Protein AF-0000000085035405 (afdb_homodimer)

Nearest PDB structures (foldseek):
  2bwj-assembly2_F  TM=6.812E-01  e=7.855E-09  Homo sapiens
  5ycc-assembly2_B  TM=6.931E-01  e=8.895E-07  Notothenia coriiceps
  5x6l-assembly2_B  TM=5.929E-01  e=1.629E-07  Notothenia coriiceps
  5x6k-assembly2_B  TM=6.036E-01  e=6.182E-07  Notothenia coriiceps
  5ycb-assembly2_B  TM=5.893E-01  e=7.416E-07  Notothenia coriiceps

Structure (mmCIF, N/CA/C/O backbone):
data_AF-0000000085035405-model_v1
#
loop_
_entity.id
_entity.type
_entity.pdbx_description
1 polymer 'Dephospho-CoA kinase'
#
loop_
_atom_site.group_PDB
_atom_site.id
_atom_site.type_symbol
_atom_site.label_atom_id
_atom_site.label_alt_id
_atom_site.label_comp_id
_atom_site.label_asym_id
_atom_site.label_entity_id
_atom_site.label_seq_id
_atom_site.pdbx_PDB_ins_code
_atom_site.Cartn_x
_atom_site.Cartn_y
_atom_site.Cartn_z
_atom_site.occupancy
_atom_site.B_iso_or_equiv
_atom_site.auth_seq_id
_atom_site.auth_comp_id
_atom_site.auth_asym_id
_atom_site.auth_atom_id
_atom_site.pdbx_PDB_model_num
ATOM 1 N N . MET A 1 1 ? 19.172 -25.766 -26.328 1 31.66 1 MET A N 1
ATOM 2 C CA . MET A 1 1 ? 19.156 -24.312 -26.141 1 31.66 1 MET A CA 1
ATOM 3 C C . MET A 1 1 ? 18.172 -23.922 -25.047 1 31.66 1 MET A C 1
ATOM 5 O O . MET A 1 1 ? 16.969 -24.203 -25.141 1 31.66 1 MET A O 1
ATOM 9 N N . GLY A 1 2 ? 18.188 -24.125 -23.781 1 42.09 2 GLY A N 1
ATOM 10 C CA . GLY A 1 2 ? 17.422 -24.391 -22.578 1 42.09 2 GLY A CA 1
ATOM 11 C C . GLY A 1 2 ? 16.375 -23.312 -22.297 1 42.09 2 GLY A C 1
ATOM 12 O O . GLY A 1 2 ? 16.703 -22.141 -22.234 1 42.09 2 GLY A O 1
ATOM 13 N N . SER A 1 3 ? 15.047 -23.266 -22.922 1 54.47 3 SER A N 1
ATOM 14 C CA . SER A 1 3 ? 13.953 -22.359 -23.234 1 54.47 3 SER A CA 1
ATOM 15 C C . SER A 1 3 ? 13.492 -21.578 -22 1 54.47 3 SER A C 1
ATOM 17 O O . SER A 1 3 ? 12.758 -22.125 -21.172 1 54.47 3 SER A O 1
ATOM 19 N N . GLY A 1 4 ? 14.328 -20.688 -21.359 1 74.81 4 GLY A N 1
ATOM 20 C CA . GLY A 1 4 ? 14.156 -19.922 -20.125 1 74.81 4 GLY A CA 1
ATOM 21 C C . GLY A 1 4 ? 13 -18.938 -20.203 1 74.81 4 GLY A C 1
ATOM 22 O O . GLY A 1 4 ? 12.281 -18.891 -21.203 1 74.81 4 GLY A O 1
ATOM 23 N N . CYS A 1 5 ? 12.602 -18.453 -19.094 1 83.31 5 CYS A N 1
ATOM 24 C CA . CYS A 1 5 ? 11.531 -17.469 -19.062 1 83.31 5 CYS A CA 1
ATOM 25 C C . CYS A 1 5 ? 11.977 -16.156 -19.719 1 83.31 5 CYS A C 1
ATOM 27 O O . CYS A 1 5 ? 13.109 -15.727 -19.531 1 83.31 5 CYS A O 1
ATOM 29 N N . LEU A 1 6 ? 11.242 -15.562 -20.594 1 82.25 6 LEU A N 1
ATOM 30 C CA . LEU A 1 6 ? 11.531 -14.297 -21.25 1 82.25 6 LEU A CA 1
ATOM 31 C C . LEU A 1 6 ? 11.672 -13.172 -20.219 1 82.25 6 LEU A C 1
ATOM 33 O O . LEU A 1 6 ? 12.297 -12.148 -20.5 1 82.25 6 LEU A O 1
ATOM 37 N N . GLY A 1 7 ? 11.25 -13.344 -19.094 1 83.88 7 GLY A N 1
ATOM 38 C CA . GLY A 1 7 ? 11.328 -12.406 -17.984 1 83.88 7 GLY A CA 1
ATOM 39 C C . GLY A 1 7 ? 11.625 -13.07 -16.656 1 83.88 7 GLY A C 1
ATOM 40 O O . GLY A 1 7 ? 12.164 -14.18 -16.609 1 83.88 7 GLY A O 1
ATOM 41 N N . LYS A 1 8 ? 11.492 -12.297 -15.625 1 86.06 8 LYS A N 1
ATOM 42 C CA . LYS A 1 8 ? 11.609 -12.891 -14.297 1 86.06 8 LYS A CA 1
ATOM 43 C C . LYS A 1 8 ? 10.75 -14.148 -14.172 1 86.06 8 LYS A C 1
ATOM 45 O O . LYS A 1 8 ? 9.578 -14.141 -14.531 1 86.06 8 LYS A O 1
ATOM 50 N N . PRO A 1 9 ? 11.328 -15.133 -13.68 1 90.19 9 PRO A N 1
ATOM 51 C CA . PRO A 1 9 ? 10.641 -16.422 -13.711 1 90.19 9 PRO A CA 1
ATOM 52 C C . PRO A 1 9 ? 9.375 -16.438 -12.859 1 90.19 9 PRO A C 1
ATOM 54 O O . PRO A 1 9 ? 8.359 -17.016 -13.273 1 90.19 9 PRO A O 1
ATOM 57 N N . ILE A 1 10 ? 9.414 -15.875 -11.672 1 97.31 10 ILE A N 1
ATOM 58 C CA . ILE A 1 10 ? 8.273 -15.898 -10.758 1 97.31 10 ILE A CA 1
ATOM 59 C C . ILE A 1 10 ? 7.789 -14.477 -10.5 1 97.31 10 ILE A C 1
ATOM 61 O O . ILE A 1 10 ? 8.492 -13.68 -9.875 1 97.31 10 ILE A O 1
ATOM 65 N N . VAL A 1 11 ? 6.617 -14.188 -10.961 1 98.06 11 VAL A N 1
ATOM 66 C CA . VAL A 1 11 ? 6.008 -12.875 -10.781 1 98.06 11 VAL A CA 1
ATOM 67 C C . VAL A 1 11 ? 4.879 -12.961 -9.758 1 98.06 11 VAL A C 1
ATOM 69 O O . VAL A 1 11 ? 3.904 -13.688 -9.961 1 98.06 11 VAL A O 1
ATOM 72 N N . LEU A 1 12 ? 5.047 -12.266 -8.656 1 98.69 12 LEU A N 1
ATOM 73 C CA . LEU A 1 12 ? 4.004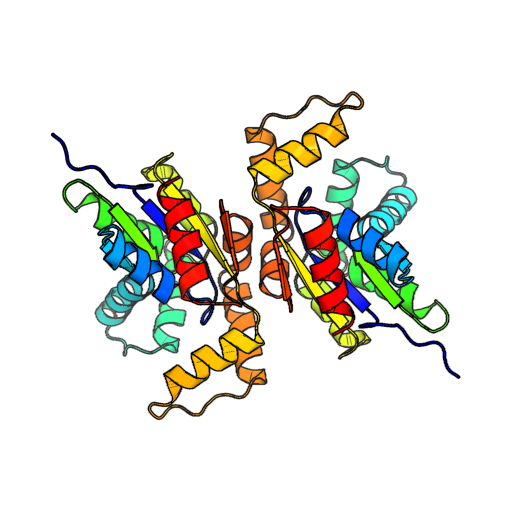 -12.172 -7.641 1 98.69 12 LEU A CA 1
ATOM 74 C C . LEU A 1 12 ? 3.17 -10.906 -7.828 1 98.69 12 LEU A C 1
ATOM 76 O O . LEU A 1 12 ? 3.717 -9.812 -7.945 1 98.69 12 LEU A O 1
ATOM 80 N N . ILE A 1 13 ? 1.859 -11.094 -7.863 1 98.62 13 ILE A N 1
ATOM 81 C CA . ILE A 1 13 ? 0.967 -9.953 -8.055 1 98.62 13 ILE A CA 1
ATOM 82 C C . ILE A 1 13 ? 0.191 -9.688 -6.766 1 98.62 13 ILE A C 1
ATOM 84 O O . ILE A 1 13 ? -0.453 -10.586 -6.223 1 98.62 13 ILE A O 1
ATOM 88 N N . VAL A 1 14 ? 0.304 -8.477 -6.289 1 98.19 14 VAL A N 1
ATOM 89 C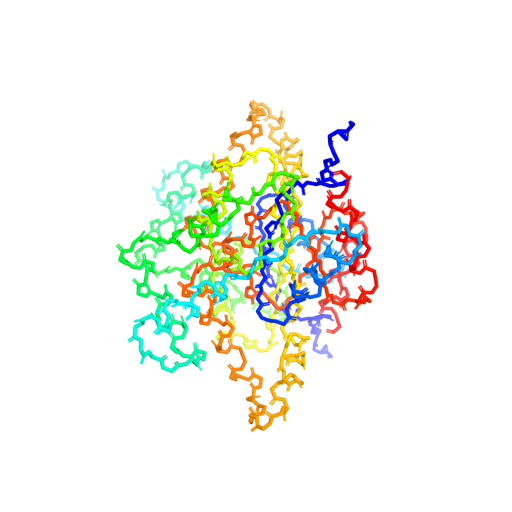 CA . VAL A 1 14 ? -0.446 -8 -5.129 1 98.19 14 VAL A CA 1
ATOM 90 C C . VAL A 1 14 ? -1.399 -6.887 -5.551 1 98.19 14 VAL A C 1
ATOM 92 O O . VAL A 1 14 ? -1.029 -6.008 -6.332 1 98.19 14 VAL A O 1
ATOM 95 N N . GLY A 1 15 ? -2.559 -6.926 -5.078 1 97.56 15 GLY A N 1
ATOM 96 C CA . GLY A 1 15 ? -3.555 -5.902 -5.359 1 97.56 15 GLY A CA 1
ATOM 97 C C . GLY A 1 15 ? -4.914 -6.219 -4.762 1 97.56 15 GLY A C 1
ATOM 98 O O . GLY A 1 15 ? -5.219 -7.379 -4.473 1 97.56 15 GLY A O 1
ATOM 99 N N . LEU A 1 16 ? -5.703 -5.219 -4.602 1 96.31 16 LEU A N 1
ATOM 100 C CA . LEU A 1 16 ? -7.055 -5.387 -4.078 1 96.31 16 LEU A CA 1
ATOM 101 C C . LEU A 1 16 ? -8.023 -5.766 -5.191 1 96.31 16 LEU A C 1
ATOM 103 O O . LEU A 1 16 ? -7.715 -5.609 -6.375 1 96.31 16 LEU A O 1
ATOM 107 N N . PRO A 1 17 ? -9.164 -6.312 -4.812 1 93 17 PRO A N 1
ATOM 108 C CA . PRO A 1 17 ? -10.164 -6.637 -5.836 1 93 17 PRO A CA 1
ATOM 109 C C . PRO A 1 17 ? -10.484 -5.453 -6.746 1 93 17 PRO A C 1
ATOM 111 O O . PRO A 1 17 ? -10.68 -4.336 -6.262 1 93 17 PRO A O 1
ATOM 114 N N . GLY A 1 18 ? -10.492 -5.707 -8.008 1 94.62 18 GLY A N 1
ATOM 115 C CA . GLY A 1 18 ? -10.82 -4.676 -8.977 1 94.62 18 GLY A CA 1
ATOM 116 C C . GLY A 1 18 ? -9.609 -3.896 -9.453 1 94.62 18 GLY A C 1
ATOM 117 O O . GLY A 1 18 ? -9.727 -3.023 -10.32 1 94.62 18 GLY A O 1
ATOM 118 N N . SER A 1 19 ? -8.414 -4.219 -8.961 1 96.75 19 SER A N 1
ATOM 119 C CA . SER A 1 19 ? -7.215 -3.443 -9.266 1 96.75 19 SER A CA 1
ATOM 120 C C . SER A 1 19 ? -6.664 -3.793 -10.648 1 96.75 19 SER A C 1
ATOM 122 O O . SER A 1 19 ? -5.902 -3.02 -11.234 1 96.75 19 SER A O 1
ATOM 124 N N . GLY A 1 20 ? -6.918 -4.98 -11.195 1 96.94 20 GLY A N 1
ATOM 125 C CA . GLY A 1 20 ? -6.422 -5.383 -12.508 1 96.94 20 GLY A CA 1
ATOM 126 C C . GLY A 1 20 ? -5.461 -6.555 -12.445 1 96.94 20 GLY A C 1
ATOM 127 O O . GLY A 1 20 ? -4.77 -6.848 -13.422 1 96.94 20 GLY A O 1
ATOM 128 N N . LYS A 1 21 ? -5.422 -7.227 -11.336 1 97.19 21 LYS A N 1
ATOM 129 C CA . LYS A 1 21 ? -4.508 -8.352 -11.18 1 97.19 21 LYS A CA 1
ATOM 130 C C . LYS A 1 21 ? -4.801 -9.453 -12.203 1 97.19 21 LYS A C 1
ATOM 132 O O . LYS A 1 21 ? -3.885 -10.086 -12.719 1 97.19 21 LYS A O 1
ATOM 137 N N . ASP A 1 22 ? -6.117 -9.695 -12.469 1 96.19 22 ASP A N 1
ATOM 138 C CA . ASP A 1 22 ? -6.48 -10.711 -13.453 1 96.19 22 ASP A CA 1
ATOM 139 C C . ASP A 1 22 ? -5.988 -10.328 -14.852 1 96.19 22 ASP A C 1
ATOM 141 O O . ASP A 1 22 ? -5.465 -11.164 -15.578 1 96.19 22 ASP A O 1
ATOM 145 N N . GLU A 1 23 ? -6.176 -9.086 -15.148 1 97.38 23 GLU A N 1
ATOM 146 C CA . GLU A 1 23 ? -5.695 -8.594 -16.438 1 97.38 23 GLU A CA 1
ATOM 147 C C . GLU A 1 23 ? -4.176 -8.719 -16.547 1 97.38 23 GLU A C 1
ATOM 149 O O . GLU A 1 23 ? -3.648 -9.062 -17.594 1 97.38 23 GLU A O 1
ATOM 154 N N . ALA A 1 24 ? -3.533 -8.406 -15.469 1 98.31 24 ALA A N 1
ATOM 155 C CA . ALA A 1 24 ? -2.078 -8.523 -15.43 1 98.31 24 ALA A CA 1
ATOM 156 C C . ALA A 1 24 ? -1.642 -9.969 -15.672 1 98.31 24 ALA A C 1
ATOM 158 O O . ALA A 1 24 ? -0.753 -10.227 -16.484 1 98.31 24 ALA A O 1
ATOM 159 N N . SER A 1 25 ? -2.266 -10.891 -14.977 1 98.31 25 SER A N 1
ATOM 160 C CA . SER A 1 25 ? -1.929 -12.305 -15.117 1 98.31 25 SER A CA 1
ATOM 161 C C . SER A 1 25 ? -2.182 -12.797 -16.531 1 98.31 25 SER A C 1
ATOM 163 O O . SER A 1 25 ? -1.344 -13.492 -17.109 1 98.31 25 SER A O 1
ATOM 165 N N . LYS A 1 26 ? -3.244 -12.398 -17.078 1 98 26 LYS A N 1
ATOM 166 C CA . LYS A 1 26 ? -3.594 -12.797 -18.438 1 98 26 LYS A CA 1
ATOM 167 C C . LYS A 1 26 ? -2.586 -12.242 -19.438 1 98 26 LYS A C 1
ATOM 169 O O . LYS A 1 26 ? -2.197 -12.945 -20.375 1 98 26 LYS A O 1
ATOM 174 N N . ALA A 1 27 ? -2.191 -11.008 -19.266 1 97.94 27 ALA A N 1
ATOM 175 C CA . ALA A 1 27 ? -1.219 -10.391 -20.156 1 97.94 27 ALA A CA 1
ATOM 176 C C . ALA A 1 27 ? 0.096 -11.172 -20.156 1 97.94 27 ALA A C 1
ATOM 178 O O . ALA A 1 27 ? 0.686 -11.406 -21.219 1 97.94 27 ALA A O 1
ATOM 179 N N . LEU A 1 28 ? 0.502 -11.57 -18.969 1 97.75 28 LEU A N 1
ATOM 180 C CA . LEU A 1 28 ? 1.745 -12.32 -18.859 1 97.75 28 LEU A CA 1
ATOM 181 C C . LEU A 1 2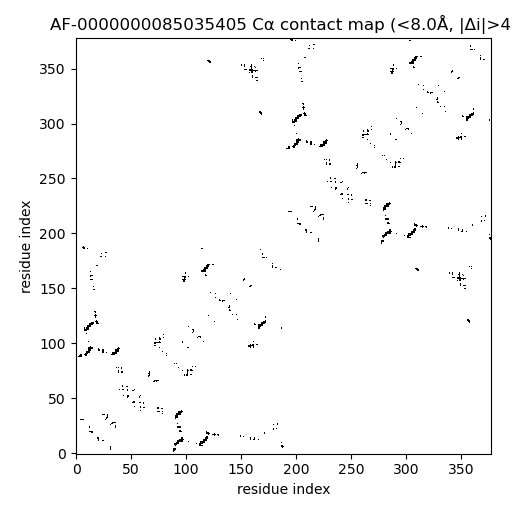8 ? 1.608 -13.703 -19.5 1 97.75 28 LEU A C 1
ATOM 183 O O . LEU A 1 28 ? 2.535 -14.18 -20.156 1 97.75 28 LEU A O 1
ATOM 187 N N . GLU A 1 29 ? 0.452 -14.281 -19.281 1 97.5 29 GLU A N 1
ATOM 188 C CA . GLU A 1 29 ? 0.192 -15.578 -19.891 1 97.5 29 GLU A CA 1
ATOM 189 C C . GLU A 1 29 ? 0.191 -15.492 -21.406 1 97.5 29 GLU A C 1
ATOM 191 O O . GLU A 1 29 ? 0.894 -16.25 -22.078 1 97.5 29 GLU A O 1
ATOM 196 N N . GLU A 1 30 ? -0.471 -14.555 -21.938 1 97.06 30 GLU A N 1
ATOM 197 C CA . GLU A 1 30 ? -0.674 -14.445 -23.375 1 97.06 30 GLU A CA 1
ATOM 198 C C . GLU A 1 30 ? 0.598 -13.977 -24.078 1 97.06 30 GLU A C 1
ATOM 200 O O . GLU A 1 30 ? 0.961 -14.5 -25.125 1 97.06 30 GLU A O 1
ATOM 205 N N . ALA A 1 31 ? 1.287 -13.047 -23.5 1 95.69 31 ALA A N 1
ATOM 206 C CA . ALA A 1 31 ? 2.408 -12.406 -24.188 1 95.69 31 ALA A CA 1
ATOM 207 C C . ALA A 1 31 ? 3.707 -13.164 -23.953 1 95.69 31 ALA A C 1
ATOM 209 O O . ALA A 1 31 ? 4.59 -13.195 -24.812 1 95.69 31 ALA A O 1
ATOM 210 N N . LEU A 1 32 ? 3.816 -13.82 -22.75 1 95 32 LEU A N 1
ATOM 211 C CA . LEU A 1 32 ? 5.125 -14.352 -22.375 1 95 32 LEU A CA 1
ATOM 212 C C . LEU A 1 32 ? 5.035 -15.836 -22.062 1 95 32 LEU A C 1
ATOM 214 O O . LEU A 1 32 ? 6.055 -16.484 -21.812 1 95 32 LEU A O 1
ATOM 218 N N . GLY A 1 33 ? 3.83 -16.344 -21.984 1 94.69 33 GLY A N 1
ATOM 219 C CA . GLY A 1 33 ? 3.656 -17.766 -21.797 1 94.69 33 GLY A CA 1
ATOM 220 C C . GLY A 1 33 ? 3.727 -18.188 -20.328 1 94.69 33 GLY A C 1
ATOM 221 O O . GLY A 1 33 ? 3.959 -19.359 -20.016 1 94.69 33 GLY A O 1
ATOM 222 N N . TYR A 1 34 ? 3.572 -17.234 -19.438 1 97.12 34 TYR A N 1
ATOM 223 C CA . TYR A 1 34 ? 3.562 -17.562 -18.016 1 97.12 34 TYR A CA 1
ATOM 224 C C . TYR A 1 34 ? 2.373 -18.453 -17.672 1 97.12 34 TYR A C 1
ATOM 226 O O . TYR A 1 34 ? 1.281 -18.281 -18.219 1 97.12 34 TYR A O 1
ATOM 234 N N . LYS A 1 35 ? 2.576 -19.406 -16.781 1 96.94 35 LYS A N 1
ATOM 235 C CA . LYS A 1 35 ? 1.464 -20.141 -16.188 1 96.94 35 LYS A CA 1
ATOM 236 C C . LYS A 1 35 ? 0.903 -19.406 -14.977 1 96.94 35 LYS A C 1
ATOM 238 O O . LYS A 1 35 ? 1.66 -18.859 -14.172 1 96.94 35 LYS A O 1
ATOM 243 N N . ILE A 1 36 ? -0.423 -19.406 -14.828 1 98 36 ILE A N 1
ATOM 244 C CA . ILE A 1 36 ? -1.067 -18.656 -13.758 1 98 36 ILE A CA 1
ATOM 245 C C . ILE A 1 36 ? -1.372 -19.578 -12.586 1 98 36 ILE A C 1
ATOM 247 O O . ILE A 1 36 ? -1.958 -20.656 -12.766 1 98 36 ILE A O 1
ATOM 251 N N . ILE A 1 37 ? -0.953 -19.203 -11.461 1 97.5 37 ILE A N 1
ATOM 252 C CA . ILE A 1 37 ? -1.424 -19.781 -10.211 1 97.5 37 ILE A CA 1
ATOM 253 C C . ILE A 1 37 ? -2.273 -18.766 -9.453 1 97.5 37 ILE A C 1
ATOM 255 O O . ILE A 1 37 ? -1.789 -17.688 -9.094 1 97.5 37 ILE A O 1
ATOM 259 N N . ARG A 1 38 ? -3.488 -19.078 -9.242 1 96.94 38 ARG A N 1
ATOM 260 C CA . ARG A 1 38 ? -4.363 -18.25 -8.422 1 96.94 38 ARG A CA 1
ATOM 261 C C . ARG A 1 38 ? -4.398 -18.75 -6.98 1 96.94 38 ARG A C 1
ATOM 263 O O . ARG A 1 38 ? -4.789 -19.891 -6.727 1 96.94 38 ARG A O 1
ATOM 270 N N . MET A 1 39 ? -4.086 -17.891 -6.105 1 95.88 39 MET A N 1
ATOM 271 C CA . MET A 1 39 ? -4.086 -18.266 -4.695 1 95.88 39 MET A CA 1
ATOM 272 C C . MET A 1 39 ? -5.477 -18.703 -4.25 1 95.88 39 MET A C 1
ATOM 274 O O . MET A 1 39 ? -5.617 -19.625 -3.439 1 95.88 39 MET A O 1
ATOM 278 N N . SER A 1 40 ? -6.48 -18.109 -4.805 1 93 40 SER A N 1
ATOM 279 C CA . SER A 1 40 ? -7.859 -18.453 -4.488 1 93 40 SER A CA 1
ATOM 280 C C . SER A 1 40 ? -8.18 -19.891 -4.895 1 93 40 SER A C 1
ATOM 282 O O . SER A 1 40 ? -8.945 -20.578 -4.223 1 93 40 SER A O 1
ATOM 284 N N . ASP A 1 41 ? -7.586 -20.359 -6.031 1 93.81 41 ASP A N 1
ATOM 285 C CA . ASP A 1 41 ? -7.809 -21.734 -6.5 1 93.81 41 ASP A CA 1
ATOM 286 C C . ASP A 1 41 ? -7.285 -22.75 -5.492 1 93.81 41 ASP A C 1
ATOM 288 O O . ASP A 1 41 ? -7.891 -23.812 -5.297 1 93.81 41 ASP A O 1
ATOM 292 N N . LEU A 1 42 ? -6.223 -22.406 -4.895 1 93.06 42 LEU A N 1
ATOM 293 C CA . LEU A 1 42 ? -5.648 -23.281 -3.885 1 93.06 42 LEU A CA 1
ATOM 294 C C . LEU A 1 42 ? -6.547 -23.359 -2.654 1 93.06 42 LEU A C 1
ATOM 296 O O . LEU A 1 42 ? -6.652 -24.422 -2.021 1 93.06 42 LEU A O 1
ATOM 300 N N . LEU A 1 43 ? -7.188 -22.281 -2.326 1 91.88 43 LEU A N 1
ATOM 301 C CA . LEU A 1 43 ? -8.133 -22.25 -1.218 1 91.88 43 LEU A CA 1
ATOM 302 C C . LEU A 1 43 ? -9.391 -23.047 -1.547 1 91.88 43 LEU A C 1
ATOM 304 O O . LEU A 1 43 ? -9.969 -23.703 -0.668 1 91.88 43 LEU A O 1
ATOM 308 N N . ILE A 1 44 ? -9.836 -22.938 -2.799 1 91.94 44 ILE A N 1
ATOM 309 C CA . ILE A 1 44 ? -11.016 -23.672 -3.242 1 91.94 44 ILE A CA 1
ATOM 310 C C . ILE A 1 44 ? -10.789 -25.172 -3.037 1 91.94 44 ILE A C 1
ATOM 312 O O . ILE A 1 44 ? -11.688 -25.875 -2.562 1 91.94 44 ILE A O 1
ATOM 316 N N . GLU A 1 45 ? -9.625 -25.594 -3.369 1 91 45 GLU A N 1
ATOM 317 C CA . GLU A 1 45 ? -9.297 -27 -3.17 1 91 45 GLU A CA 1
ATOM 318 C C . GLU A 1 45 ? -9.438 -27.406 -1.704 1 91 45 GLU A C 1
ATOM 320 O O . GLU A 1 45 ? -9.953 -28.484 -1.396 1 91 45 GLU A O 1
ATOM 325 N N . GLU A 1 46 ? -9.031 -26.516 -0.843 1 90.19 46 GLU A N 1
ATOM 326 C CA . GLU A 1 46 ? -9.141 -26.766 0.59 1 90.19 46 GLU A CA 1
ATOM 327 C C . GLU A 1 46 ? -10.594 -26.75 1.05 1 90.19 46 GLU A C 1
ATOM 329 O O . GLU A 1 46 ? -10.992 -27.578 1.883 1 90.19 46 GLU A O 1
ATOM 334 N N . VAL A 1 47 ? -11.367 -25.828 0.573 1 92.81 47 VAL A N 1
ATOM 335 C CA . VAL A 1 47 ? -12.789 -25.719 0.898 1 92.81 47 VAL A CA 1
ATOM 336 C C . VAL A 1 47 ? -13.516 -26.984 0.471 1 92.81 47 VAL A C 1
ATOM 338 O O . VAL A 1 47 ? -14.312 -27.531 1.235 1 92.81 47 VAL A O 1
ATOM 341 N N . GLU A 1 48 ? -13.156 -27.484 -0.704 1 94.06 48 GLU A N 1
ATOM 342 C CA . GLU A 1 48 ? -13.758 -28.703 -1.229 1 94.06 48 GLU A CA 1
ATOM 343 C C . GLU A 1 48 ? -13.359 -29.906 -0.398 1 94.06 48 GLU A C 1
ATOM 345 O O . GLU A 1 48 ?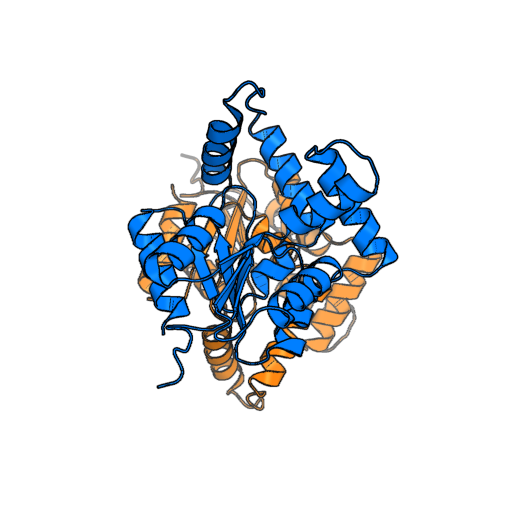 -14.188 -30.781 -0.106 1 94.06 48 GLU A O 1
ATOM 350 N N . ARG A 1 49 ? -12.211 -29.953 -0.025 1 92.5 49 ARG A N 1
ATOM 351 C CA . ARG A 1 49 ? -11.719 -31.047 0.797 1 92.5 49 ARG A CA 1
ATOM 352 C C . ARG A 1 49 ? -12.453 -31.109 2.133 1 92.5 49 ARG A C 1
ATOM 354 O O . ARG A 1 49 ? -12.68 -32.188 2.676 1 92.5 49 ARG A O 1
ATOM 361 N N . ARG A 1 50 ? -12.836 -29.969 2.6 1 92.62 50 ARG A N 1
ATOM 362 C CA . ARG A 1 50 ? -13.539 -29.875 3.877 1 92.62 50 ARG A CA 1
ATOM 363 C C . ARG A 1 50 ? -15.031 -30.109 3.703 1 92.62 50 ARG A C 1
ATOM 365 O O . ARG A 1 50 ? -15.789 -30.094 4.676 1 92.62 50 ARG A O 1
ATOM 372 N N . GLY A 1 51 ? -15.469 -30.219 2.486 1 93.88 51 GLY A N 1
ATOM 373 C CA . GLY A 1 51 ? -16.875 -30.484 2.205 1 93.88 51 GLY A CA 1
ATOM 374 C C . GLY A 1 51 ? -17.734 -29.234 2.293 1 93.88 51 GLY A C 1
ATOM 375 O O . GLY A 1 51 ? -18.938 -29.328 2.541 1 93.88 51 GLY A O 1
ATOM 376 N N . LEU A 1 52 ? -17.125 -28.172 2.131 1 93.44 52 LEU A N 1
ATOM 377 C CA . LEU A 1 52 ? -17.859 -26.906 2.213 1 93.44 52 LEU A CA 1
ATOM 378 C C . LEU A 1 52 ? -18.25 -26.406 0.823 1 93.44 52 LEU A C 1
ATOM 380 O O . LEU A 1 52 ? -17.578 -26.734 -0.161 1 93.44 52 LEU A O 1
ATOM 384 N N . ARG A 1 53 ? -19.375 -25.672 0.818 1 92.62 53 ARG A N 1
ATOM 385 C CA . ARG A 1 53 ? -19.75 -25.016 -0.429 1 92.62 53 ARG A CA 1
ATOM 386 C C . ARG A 1 53 ? -18.812 -23.859 -0.766 1 92.62 53 ARG A C 1
ATOM 388 O O . ARG A 1 53 ? -18.453 -23.078 0.11 1 92.62 53 ARG A O 1
ATOM 395 N N . LYS A 1 54 ? -18.516 -23.766 -2.035 1 89.25 54 LYS A N 1
ATOM 396 C CA . LYS A 1 54 ? -17.625 -22.703 -2.506 1 89.25 54 LYS A CA 1
ATOM 397 C C . LYS A 1 54 ? -18.359 -21.359 -2.539 1 89.25 54 LYS A C 1
ATOM 399 O O . LYS A 1 54 ? -19.219 -21.141 -3.387 1 89.25 54 LYS A O 1
ATOM 404 N N . THR A 1 55 ? -18.109 -20.531 -1.604 1 87.69 55 THR A N 1
ATOM 405 C CA . THR A 1 55 ? -18.594 -19.141 -1.541 1 87.69 55 THR A CA 1
ATOM 406 C C . THR A 1 55 ? -17.469 -18.203 -1.133 1 87.69 55 THR A C 1
ATOM 408 O O . THR A 1 55 ? -16.422 -18.641 -0.657 1 87.69 55 THR A O 1
ATOM 411 N N . ARG A 1 56 ? -17.672 -16.938 -1.423 1 82.94 56 ARG A N 1
ATOM 412 C CA . ARG A 1 56 ? -16.688 -15.945 -0.982 1 82.94 56 ARG A CA 1
ATOM 413 C C . ARG A 1 56 ? -16.484 -16.016 0.526 1 82.94 56 ARG A C 1
ATOM 415 O O . ARG A 1 56 ? -15.344 -15.906 1.006 1 82.94 56 ARG A O 1
ATOM 422 N N . GLU A 1 57 ? -17.531 -16.219 1.2 1 85.75 57 GLU A N 1
ATOM 423 C CA . GLU A 1 57 ? -17.484 -16.297 2.658 1 85.75 57 GLU A CA 1
ATOM 424 C C . GLU A 1 57 ? -16.719 -17.531 3.127 1 85.75 57 GLU A C 1
ATOM 426 O O . GLU A 1 57 ? -15.922 -17.453 4.062 1 85.75 57 GLU A O 1
ATOM 431 N N . SER A 1 58 ? -17.016 -18.641 2.52 1 90.31 58 SER A N 1
ATOM 432 C CA . SER A 1 58 ? -16.312 -19.859 2.914 1 90.31 58 SER A CA 1
ATOM 433 C C . SER A 1 58 ? -14.836 -19.781 2.588 1 90.31 58 SER A C 1
ATOM 435 O O . SER A 1 58 ? -13.992 -20.234 3.367 1 90.31 58 SER A O 1
ATOM 437 N N . LEU A 1 59 ? -14.523 -19.203 1.455 1 90.19 59 LEU A N 1
ATOM 438 C CA . LEU A 1 59 ? -13.125 -19.031 1.075 1 90.19 59 LEU A CA 1
ATOM 439 C C . LEU A 1 59 ? -12.391 -18.156 2.076 1 90.19 59 LEU A C 1
ATOM 441 O O . LEU A 1 59 ? -11.281 -18.484 2.504 1 90.19 59 LEU A O 1
ATOM 445 N N . ARG A 1 60 ? -13.016 -17.078 2.441 1 87.88 60 ARG A N 1
ATOM 446 C CA . ARG A 1 60 ? -12.422 -16.172 3.408 1 87.88 60 ARG A CA 1
ATOM 447 C C . ARG A 1 60 ? -12.227 -16.844 4.758 1 87.88 60 ARG A C 1
ATOM 449 O O . ARG A 1 60 ? -11.148 -16.781 5.348 1 87.88 60 ARG A O 1
ATOM 456 N N . SER A 1 61 ? -13.266 -17.516 5.211 1 91.75 61 SER A N 1
ATOM 457 C CA . SER A 1 61 ? -13.219 -18.172 6.512 1 91.75 61 SER A CA 1
ATOM 458 C C . SER A 1 61 ? -12.141 -19.266 6.543 1 91.75 61 SER A C 1
ATOM 460 O O . SER A 1 61 ? -11.352 -19.328 7.488 1 91.75 61 SER A O 1
ATOM 462 N N . VAL A 1 62 ? -12.148 -20.047 5.531 1 92.44 62 VAL A N 1
ATOM 463 C CA . VAL A 1 62 ? -11.156 -21.125 5.449 1 92.44 62 VAL A CA 1
ATOM 464 C C . VAL A 1 62 ? -9.758 -20.516 5.336 1 92.44 62 VAL A C 1
ATOM 466 O O . VAL A 1 62 ? -8.805 -21.016 5.938 1 92.44 62 VAL A O 1
ATOM 469 N N . GLY A 1 63 ? -9.609 -19.469 4.539 1 92.62 63 GLY A N 1
ATOM 470 C CA . GLY A 1 63 ? -8.336 -18.766 4.414 1 92.62 63 GLY A CA 1
ATOM 471 C C . GLY A 1 63 ? -7.805 -18.266 5.742 1 92.62 63 GLY A C 1
ATOM 472 O O . GLY A 1 63 ? -6.613 -18.391 6.031 1 92.62 63 GLY A O 1
ATOM 473 N N . ILE A 1 64 ? -8.703 -17.719 6.523 1 93.38 64 ILE A N 1
ATOM 474 C CA . ILE A 1 64 ? -8.344 -17.203 7.836 1 93.38 64 ILE A CA 1
ATOM 475 C C . ILE A 1 64 ? -7.93 -18.344 8.758 1 93.38 64 ILE A C 1
ATOM 477 O O . ILE A 1 64 ? -6.895 -18.281 9.422 1 93.38 64 ILE A O 1
ATOM 481 N N . GLU A 1 65 ? -8.664 -19.359 8.711 1 94.56 65 GLU A N 1
ATOM 482 C CA . GLU A 1 65 ? -8.414 -20.516 9.562 1 94.56 65 GLU A CA 1
ATOM 483 C C . GLU A 1 65 ? -7.086 -21.172 9.219 1 94.56 65 GLU A C 1
ATOM 485 O O . GLU A 1 65 ? -6.297 -21.5 10.117 1 94.56 65 GLU A O 1
ATOM 490 N N . LEU A 1 66 ? -6.863 -21.375 8.008 1 94.44 66 LEU A N 1
ATOM 491 C CA . LEU A 1 66 ? -5.629 -22 7.551 1 94.44 66 LEU A CA 1
ATOM 492 C C . LEU A 1 66 ? -4.414 -21.203 8 1 94.44 66 LEU A C 1
ATOM 494 O O . LEU A 1 66 ? -3.418 -21.781 8.453 1 94.44 66 LEU A O 1
ATOM 498 N N . ARG A 1 67 ? -4.469 -19.953 7.898 1 93.81 67 ARG A N 1
ATOM 499 C CA . ARG A 1 67 ? -3.359 -19.078 8.281 1 93.81 67 ARG A CA 1
ATOM 500 C C . ARG A 1 67 ? -3.152 -19.078 9.789 1 93.81 67 ARG A C 1
ATOM 502 O O . ARG A 1 67 ? -2.02 -19 10.266 1 93.81 67 ARG A O 1
ATOM 509 N N . ARG A 1 68 ? -4.25 -19.156 10.508 1 94.81 68 ARG A N 1
ATOM 510 C CA . ARG A 1 68 ? -4.164 -19.234 11.961 1 94.81 68 ARG A CA 1
ATOM 511 C C . ARG A 1 68 ? -3.502 -20.547 12.391 1 94.81 68 ARG A C 1
ATOM 513 O O . ARG A 1 68 ? -2.65 -20.547 13.281 1 94.81 68 ARG A O 1
ATOM 520 N N . GLU A 1 69 ? -3.818 -21.594 11.711 1 95.12 69 GLU A N 1
ATOM 521 C CA . GLU A 1 69 ? -3.385 -22.922 12.109 1 95.12 69 GLU A CA 1
ATOM 522 C C . GLU A 1 69 ? -1.984 -23.234 11.586 1 95.12 69 GLU A C 1
ATOM 524 O O . GLU A 1 69 ? -1.19 -23.891 12.266 1 95.12 69 GLU A O 1
ATOM 529 N N . ARG A 1 70 ? -1.756 -22.766 10.406 1 96.12 70 ARG A N 1
ATOM 530 C CA . ARG A 1 70 ? -0.552 -23.266 9.742 1 96.12 70 ARG A CA 1
ATOM 531 C C . ARG A 1 70 ? 0.383 -22.109 9.383 1 96.12 70 ARG A C 1
ATOM 533 O O . ARG A 1 70 ? 1.397 -22.312 8.711 1 96.12 70 ARG A O 1
ATOM 540 N N . GLY A 1 71 ? 0.017 -20.906 9.805 1 96.31 71 GLY A N 1
ATOM 541 C CA . GLY A 1 71 ? 0.859 -19.734 9.562 1 96.31 71 GLY A CA 1
ATOM 542 C C . GLY A 1 71 ? 0.377 -18.891 8.406 1 96.31 71 GLY A C 1
ATOM 543 O O . GLY A 1 71 ? -0.273 -19.375 7.484 1 96.31 71 GLY A O 1
ATOM 544 N N . ALA A 1 72 ? 0.784 -17.641 8.375 1 95.75 72 ALA A N 1
ATOM 545 C CA . ALA A 1 72 ? 0.293 -16.625 7.453 1 95.75 72 ALA A CA 1
ATOM 546 C C . ALA A 1 72 ? 0.7 -16.938 6.016 1 95.75 72 ALA A C 1
ATOM 548 O O . ALA A 1 72 ? 0.083 -16.453 5.066 1 95.75 72 ALA A O 1
ATOM 549 N N . SER A 1 73 ? 1.714 -17.797 5.84 1 97.31 73 SER A N 1
ATOM 550 C CA . SER A 1 73 ? 2.248 -18.031 4.504 1 97.31 73 SER A CA 1
ATOM 551 C C . SER A 1 73 ? 1.796 -19.391 3.961 1 97.31 73 SER A C 1
ATOM 553 O O . SER A 1 73 ? 2.328 -19.875 2.957 1 97.31 73 SER A O 1
ATOM 555 N N . VAL A 1 74 ? 0.838 -20 4.551 1 96.94 74 VAL A N 1
ATOM 556 C CA . VAL A 1 74 ? 0.471 -21.375 4.262 1 96.94 74 VAL A CA 1
ATOM 557 C C . VAL A 1 74 ? 0.044 -21.516 2.801 1 96.94 74 VAL A C 1
ATOM 559 O O . VAL A 1 74 ? 0.383 -22.484 2.133 1 96.94 74 VAL A O 1
ATOM 562 N N . ILE A 1 75 ? -0.664 -20.578 2.295 1 96.38 75 ILE A N 1
ATOM 563 C CA . ILE A 1 75 ? -1.167 -20.688 0.929 1 96.38 75 ILE A CA 1
ATOM 564 C C . ILE A 1 75 ? -0.009 -20.547 -0.058 1 96.38 75 ILE A C 1
ATOM 566 O O . ILE A 1 75 ? 0.017 -21.219 -1.09 1 96.38 75 ILE A O 1
ATOM 570 N N . ALA A 1 76 ? 0.935 -19.656 0.258 1 97.94 76 ALA A N 1
ATOM 571 C CA . ALA A 1 76 ? 2.139 -19.531 -0.558 1 97.94 76 ALA A CA 1
ATOM 572 C C . ALA A 1 76 ? 2.912 -20.844 -0.61 1 97.94 76 ALA A C 1
ATOM 574 O O . ALA A 1 76 ? 3.438 -21.219 -1.661 1 97.94 76 ALA A O 1
ATOM 575 N N . LYS A 1 77 ? 2.982 -21.531 0.492 1 97.56 77 LYS A N 1
ATOM 576 C CA . LYS A 1 77 ? 3.689 -22.812 0.531 1 97.56 77 LYS A CA 1
ATOM 577 C C . LYS A 1 77 ? 3.049 -23.812 -0.415 1 97.56 77 LYS A C 1
ATOM 579 O O . LYS A 1 77 ? 3.748 -24.578 -1.095 1 97.56 77 LYS A O 1
ATOM 584 N N . LEU A 1 78 ? 1.756 -23.844 -0.438 1 95.5 78 LEU A N 1
ATOM 585 C CA . LEU A 1 78 ? 1.049 -24.719 -1.362 1 95.5 78 LEU A CA 1
ATOM 586 C C . LEU A 1 78 ? 1.371 -24.359 -2.809 1 95.5 78 LEU A C 1
ATOM 588 O O . LEU A 1 78 ? 1.608 -25.234 -3.635 1 95.5 78 LEU A O 1
ATOM 592 N N . ALA A 1 79 ? 1.373 -23.094 -3.141 1 97.31 79 ALA A N 1
ATOM 593 C CA . ALA A 1 79 ? 1.697 -22.625 -4.484 1 97.31 79 ALA A CA 1
ATOM 594 C C . ALA A 1 79 ? 3.113 -23.031 -4.883 1 97.31 79 ALA A C 1
ATOM 596 O O . ALA A 1 79 ? 3.346 -23.484 -6.008 1 97.31 79 ALA A O 1
ATOM 597 N N . ILE A 1 80 ? 4.027 -22.859 -3.971 1 97.81 80 ILE A N 1
ATOM 598 C CA . ILE A 1 80 ? 5.434 -23.156 -4.203 1 97.81 80 ILE A CA 1
ATOM 599 C C . ILE A 1 80 ? 5.59 -24.656 -4.512 1 97.81 80 ILE A C 1
ATOM 601 O O . ILE A 1 80 ? 6.344 -25.031 -5.414 1 97.81 80 ILE A O 1
ATOM 605 N N . GLU A 1 81 ? 4.867 -25.484 -3.758 1 95.88 81 GLU A N 1
ATOM 606 C CA . GLU A 1 81 ? 4.91 -26.922 -4.016 1 95.88 81 GLU A CA 1
ATOM 607 C C . GLU A 1 81 ? 4.422 -27.234 -5.426 1 95.88 81 GLU A C 1
ATOM 609 O O . GLU A 1 81 ? 4.992 -28.094 -6.109 1 95.88 81 GLU A O 1
ATOM 614 N N . THR A 1 82 ? 3.402 -26.578 -5.816 1 94.06 82 THR A N 1
ATOM 615 C CA . THR A 1 82 ? 2.887 -26.75 -7.172 1 94.06 82 THR A CA 1
ATOM 616 C C . THR A 1 82 ? 3.947 -26.391 -8.203 1 94.06 82 THR A C 1
ATOM 618 O O . THR A 1 82 ? 4.141 -27.109 -9.188 1 94.06 82 THR A O 1
ATOM 621 N N . ILE A 1 83 ? 4.637 -25.281 -8.023 1 96 83 ILE A N 1
ATOM 622 C CA . ILE A 1 83 ? 5.66 -24.797 -8.945 1 96 83 ILE A CA 1
ATOM 623 C C . ILE A 1 83 ? 6.824 -25.781 -8.992 1 96 83 ILE A C 1
ATOM 625 O O . ILE A 1 83 ? 7.316 -26.125 -10.07 1 96 83 ILE A O 1
ATOM 629 N N . LYS A 1 84 ? 7.172 -26.281 -7.855 1 95.06 84 LYS A N 1
ATOM 630 C CA . LYS A 1 84 ? 8.32 -27.172 -7.746 1 95.06 84 LYS A CA 1
ATOM 631 C C . LYS A 1 84 ? 8.047 -28.5 -8.445 1 95.06 84 LYS A C 1
ATOM 633 O O . LYS A 1 84 ? 8.977 -29.156 -8.938 1 95.06 84 LYS A O 1
ATOM 638 N N . ARG A 1 85 ? 6.875 -28.891 -8.492 1 93.62 85 ARG A N 1
ATOM 639 C CA . ARG A 1 85 ? 6.5 -30.156 -9.102 1 93.62 85 ARG A CA 1
ATOM 640 C C . ARG A 1 85 ? 6.43 -30.047 -10.617 1 93.62 85 ARG A C 1
ATOM 642 O O . ARG A 1 85 ? 6.391 -31.047 -11.328 1 93.62 85 ARG A O 1
ATOM 649 N N . SER A 1 86 ? 6.414 -28.844 -11.102 1 90.38 86 SER A N 1
ATOM 650 C CA . SER A 1 86 ? 6.32 -28.625 -12.539 1 90.38 86 SER A CA 1
ATOM 651 C C . SER A 1 86 ? 7.691 -28.672 -13.203 1 90.38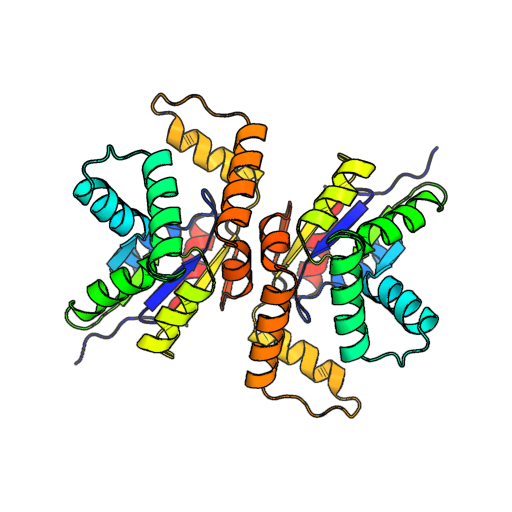 86 SER A C 1
ATOM 653 O O . SER A 1 86 ? 8.695 -28.281 -12.602 1 90.38 86 SER A O 1
ATOM 655 N N . PRO A 1 87 ? 7.801 -29.156 -14.43 1 86.94 87 PRO A N 1
ATOM 656 C CA . PRO A 1 87 ? 9.07 -29.172 -15.148 1 86.94 87 PRO A CA 1
ATOM 657 C C . PRO A 1 87 ? 9.547 -27.766 -15.547 1 86.94 87 PRO A C 1
ATOM 659 O O . PRO A 1 87 ? 8.719 -26.875 -15.742 1 86.94 87 PRO A O 1
ATOM 662 N N . PRO A 1 88 ? 10.852 -27.641 -15.734 1 84.81 88 PRO A N 1
ATOM 663 C CA . PRO A 1 88 ? 11.367 -26.359 -16.234 1 84.81 88 PRO A CA 1
ATOM 664 C C . PRO A 1 88 ? 11 -26.109 -17.703 1 84.81 88 PRO A C 1
ATOM 666 O O . PRO A 1 88 ? 10.75 -27.062 -18.453 1 84.81 88 PRO A O 1
ATOM 669 N N . PRO A 1 89 ? 10.977 -24.828 -18.219 1 81.81 89 PRO A N 1
ATOM 670 C CA . PRO A 1 89 ? 11.195 -23.609 -17.422 1 81.81 89 PRO A CA 1
ATOM 671 C C . PRO A 1 89 ? 9.992 -23.266 -16.547 1 81.81 89 PRO A C 1
ATOM 673 O O . PRO A 1 89 ? 8.852 -23.453 -16.953 1 81.81 89 PRO A O 1
ATOM 676 N N . ARG A 1 90 ? 10.164 -22.812 -15.391 1 87.88 90 ARG A N 1
ATOM 677 C CA . ARG A 1 90 ? 9.141 -22.438 -14.43 1 87.88 90 ARG A CA 1
ATOM 678 C C . ARG A 1 90 ? 8.859 -20.938 -14.492 1 87.88 90 ARG A C 1
ATOM 680 O O . ARG A 1 90 ? 9.469 -20.156 -13.766 1 87.88 90 ARG A O 1
ATOM 687 N N . CYS A 1 91 ? 8.031 -20.625 -15.453 1 95.19 91 CYS A N 1
ATOM 688 C CA . CYS A 1 91 ? 7.574 -19.234 -15.578 1 95.19 91 CYS A CA 1
ATOM 689 C C . CYS A 1 91 ? 6.145 -19.094 -15.07 1 95.19 91 CYS A C 1
ATOM 691 O O . CYS A 1 91 ? 5.195 -19.5 -15.742 1 95.19 91 CYS A O 1
ATOM 693 N N . TYR A 1 92 ? 6.039 -18.531 -13.867 1 97.75 92 TYR A N 1
ATOM 694 C CA . TYR A 1 92 ? 4.73 -18.5 -13.219 1 97.75 92 TYR A CA 1
ATOM 695 C C . TYR A 1 92 ? 4.379 -17.078 -12.773 1 97.75 92 TYR A C 1
ATOM 697 O O . TYR A 1 92 ? 5.258 -16.312 -12.367 1 97.75 92 TYR A O 1
ATOM 705 N N . VAL A 1 93 ? 3.189 -16.75 -12.922 1 98.31 93 VAL A N 1
ATOM 706 C CA . VAL A 1 93 ? 2.604 -15.602 -12.25 1 98.31 93 VAL A CA 1
ATOM 707 C C . VAL A 1 93 ? 1.66 -16.062 -11.148 1 98.31 93 VAL A C 1
ATOM 709 O O . VAL A 1 93 ? 0.752 -16.859 -11.391 1 98.31 93 VAL A O 1
ATOM 712 N N . VAL A 1 94 ? 1.924 -15.648 -9.961 1 98.56 94 VAL A N 1
ATOM 713 C CA . VAL A 1 94 ? 1.104 -15.977 -8.805 1 98.56 94 VAL A CA 1
ATOM 714 C C . VAL A 1 94 ? 0.177 -14.812 -8.477 1 98.56 94 VAL A C 1
ATOM 716 O O . VAL A 1 94 ? 0.636 -13.742 -8.055 1 98.56 94 VAL A O 1
ATOM 719 N N . ASN A 1 95 ? -1.077 -15.023 -8.609 1 98.31 95 ASN A N 1
ATOM 720 C CA . ASN A 1 95 ? -2.109 -14 -8.492 1 98.31 95 ASN A CA 1
ATOM 721 C C . ASN A 1 95 ? -2.811 -14.055 -7.141 1 98.31 95 ASN A C 1
ATOM 723 O O . ASN A 1 95 ? -3.436 -15.062 -6.805 1 98.31 95 ASN A O 1
ATOM 727 N N . GLY A 1 96 ? -2.662 -12.938 -6.445 1 97.12 96 GLY A N 1
ATOM 728 C CA . GLY A 1 96 ? -3.469 -12.867 -5.238 1 97.12 96 GLY A CA 1
ATOM 729 C C . GLY A 1 96 ? -2.645 -12.945 -3.967 1 97.12 96 GLY A C 1
ATOM 730 O O . GLY A 1 96 ? -3.119 -13.453 -2.945 1 97.12 96 GLY A O 1
ATOM 731 N N . ILE A 1 97 ? -1.455 -12.547 -3.936 1 97.94 97 ILE A N 1
ATOM 732 C CA . ILE A 1 97 ? -0.649 -12.445 -2.725 1 97.94 97 ILE A CA 1
ATOM 733 C C . ILE A 1 97 ? -1.365 -11.57 -1.698 1 97.94 97 ILE A C 1
ATOM 735 O O . ILE A 1 97 ? -1.919 -10.523 -2.045 1 97.94 97 ILE A O 1
ATOM 739 N N . ARG A 1 98 ? -1.331 -12.031 -0.445 1 95.44 98 ARG A N 1
ATOM 740 C CA . ARG A 1 98 ? -2.191 -11.344 0.512 1 95.44 98 ARG A CA 1
ATOM 741 C C . ARG A 1 98 ? -1.363 -10.633 1.578 1 95.44 98 ARG A C 1
ATOM 743 O O . ARG A 1 98 ? -1.83 -9.672 2.197 1 95.44 98 ARG A O 1
ATOM 750 N N . ASN A 1 99 ? -0.174 -11.141 1.882 1 95.81 99 ASN A N 1
ATOM 751 C CA . ASN A 1 99 ? 0.604 -10.586 2.984 1 95.81 99 ASN A CA 1
ATOM 752 C C . ASN A 1 99 ? 2.104 -10.703 2.725 1 95.81 99 ASN A C 1
ATOM 754 O O . ASN A 1 99 ? 2.523 -11.328 1.755 1 95.81 99 ASN A O 1
ATOM 758 N N . ILE A 1 100 ? 2.912 -10.062 3.527 1 96.25 100 ILE A N 1
ATOM 759 C CA . ILE A 1 100 ? 4.355 -9.992 3.338 1 96.25 100 ILE A CA 1
ATOM 760 C C . ILE A 1 100 ? 4.969 -11.383 3.539 1 96.25 100 ILE A C 1
ATOM 762 O O . ILE A 1 100 ? 5.93 -11.742 2.861 1 96.25 100 ILE A O 1
ATOM 766 N N . GLU A 1 101 ? 4.438 -12.141 4.434 1 96.94 101 GLU A N 1
ATOM 767 C CA . GLU A 1 101 ? 4.961 -13.477 4.723 1 96.94 101 GLU A CA 1
ATOM 768 C C . GLU A 1 101 ? 4.918 -14.367 3.482 1 96.94 101 GLU A C 1
ATOM 770 O O . GLU A 1 101 ? 5.801 -15.203 3.283 1 96.94 101 GLU A O 1
ATOM 775 N N . GLU A 1 102 ? 3.914 -14.211 2.723 1 97.94 102 GLU A N 1
ATOM 776 C CA . GLU A 1 102 ? 3.82 -14.977 1.484 1 97.94 102 GLU A CA 1
ATOM 777 C C . GLU A 1 102 ? 4.926 -14.586 0.507 1 97.94 102 GLU A C 1
ATOM 779 O O . GLU A 1 102 ? 5.527 -15.453 -0.133 1 97.94 102 GLU A O 1
ATOM 784 N N . ILE A 1 103 ? 5.18 -13.297 0.409 1 97.75 103 ILE A N 1
ATOM 785 C CA . ILE A 1 103 ? 6.27 -12.812 -0.432 1 97.75 103 ILE A CA 1
ATOM 786 C C . ILE A 1 103 ? 7.59 -13.406 0.049 1 97.75 103 ILE A C 1
ATOM 788 O O . ILE A 1 103 ? 8.383 -13.898 -0.754 1 97.75 103 ILE A O 1
ATOM 792 N N . ASP A 1 104 ? 7.758 -13.422 1.333 1 97.31 104 ASP A N 1
ATOM 793 C CA . ASP A 1 104 ? 8.984 -13.938 1.936 1 97.31 104 ASP A CA 1
ATOM 794 C C . ASP A 1 104 ? 9.195 -15.406 1.587 1 97.31 104 ASP A C 1
ATOM 796 O O . ASP A 1 104 ? 10.32 -15.828 1.304 1 97.31 104 ASP A O 1
ATOM 800 N N . GLU A 1 105 ? 8.141 -16.125 1.636 1 98.06 105 GLU A N 1
ATOM 801 C CA . GLU A 1 105 ? 8.234 -17.547 1.344 1 98.06 105 GLU A CA 1
ATOM 802 C C . GLU A 1 105 ? 8.734 -17.781 -0.079 1 98.06 105 GLU A C 1
ATOM 804 O O . GLU A 1 105 ? 9.594 -18.641 -0.307 1 98.06 105 GLU A O 1
ATOM 809 N N . PHE A 1 106 ? 8.219 -17.031 -1.012 1 98.12 106 PHE A N 1
ATOM 810 C CA . PHE A 1 106 ? 8.641 -17.172 -2.4 1 98.12 106 PHE A CA 1
ATOM 811 C C . PHE A 1 106 ? 10.094 -16.766 -2.578 1 98.12 106 PHE A C 1
ATOM 813 O O . PHE A 1 106 ? 10.852 -17.406 -3.295 1 98.12 106 PHE A O 1
ATOM 820 N N . LYS A 1 107 ? 10.453 -15.656 -1.973 1 96.62 107 LYS A N 1
ATOM 821 C CA . LYS A 1 107 ? 11.82 -15.164 -2.082 1 96.62 107 LYS A CA 1
ATOM 822 C C . LYS A 1 107 ? 12.805 -16.141 -1.458 1 96.62 107 LYS A C 1
ATOM 824 O O . LYS A 1 107 ? 13.922 -16.312 -1.962 1 96.62 107 LYS A O 1
ATOM 829 N N . LYS A 1 108 ? 12.406 -16.656 -0.335 1 97.31 108 LYS A N 1
ATOM 830 C CA . LYS A 1 108 ? 13.234 -17.672 0.317 1 97.31 108 LYS A CA 1
ATOM 831 C C . LYS A 1 108 ? 13.492 -18.859 -0.611 1 97.31 108 LYS A C 1
ATOM 833 O O . LYS A 1 108 ? 14.609 -19.375 -0.68 1 97.31 108 LYS A O 1
ATOM 838 N N . GLU A 1 109 ? 12.516 -19.25 -1.326 1 96.94 109 GLU A N 1
ATOM 839 C CA . GLU A 1 109 ? 12.586 -20.469 -2.139 1 96.94 109 GLU A CA 1
ATOM 840 C C . GLU A 1 109 ? 13.25 -20.188 -3.484 1 96.94 109 GLU A C 1
ATOM 842 O O . GLU A 1 109 ? 14.031 -21 -3.977 1 96.94 109 GLU A O 1
ATOM 847 N N . PHE A 1 110 ? 12.961 -19.016 -4.109 1 95.94 110 PHE A N 1
ATOM 848 C CA . PHE A 1 110 ? 13.352 -18.812 -5.504 1 95.94 110 PHE A CA 1
ATOM 849 C C . PHE A 1 110 ? 14.328 -17.656 -5.633 1 95.94 110 PHE A C 1
ATOM 851 O O . PHE A 1 110 ? 14.797 -17.344 -6.734 1 95.94 110 PHE A O 1
ATOM 858 N N . GLY A 1 111 ? 14.555 -16.922 -4.57 1 93.56 111 GLY A N 1
ATOM 859 C CA . GLY A 1 111 ? 15.578 -15.898 -4.508 1 93.56 111 GLY A CA 1
ATOM 860 C C . GLY A 1 111 ? 15.367 -14.781 -5.508 1 93.56 111 GLY A C 1
ATOM 861 O O . GLY A 1 111 ? 14.281 -14.211 -5.586 1 93.56 111 GLY A O 1
ATOM 862 N N . GLU A 1 112 ? 16.375 -14.523 -6.332 1 91.31 112 GLU A N 1
ATOM 863 C CA . GLU A 1 112 ? 16.391 -13.391 -7.254 1 91.31 112 GLU A CA 1
ATOM 864 C C . GLU A 1 112 ? 15.469 -13.625 -8.438 1 91.31 112 GLU A C 1
ATOM 866 O O . GLU A 1 112 ? 15.227 -12.711 -9.234 1 91.31 112 GLU A O 1
ATOM 871 N N . ASP A 1 113 ? 14.938 -14.781 -8.523 1 94.19 113 ASP A N 1
ATOM 872 C CA . ASP A 1 113 ? 14.031 -15.086 -9.625 1 94.19 113 ASP A CA 1
ATOM 873 C C . ASP A 1 113 ? 12.648 -14.5 -9.375 1 94.19 113 ASP A C 1
ATOM 875 O O . ASP A 1 113 ? 11.797 -14.5 -10.273 1 94.19 113 ASP A O 1
ATOM 879 N N . VAL A 1 114 ? 12.438 -13.961 -8.18 1 96.38 114 VAL A N 1
ATOM 880 C CA . VAL A 1 114 ? 11.117 -13.484 -7.777 1 96.38 114 VAL A CA 1
ATOM 881 C C . VAL A 1 114 ? 11.039 -11.969 -7.941 1 96.38 114 VAL A C 1
ATOM 883 O O . VAL A 1 114 ? 11.953 -11.25 -7.527 1 96.38 114 VAL A O 1
ATOM 886 N N . ILE A 1 115 ? 9.977 -11.5 -8.547 1 96.19 115 ILE A N 1
ATOM 887 C CA . ILE A 1 115 ? 9.641 -10.086 -8.547 1 96.19 115 ILE A CA 1
ATOM 888 C C . ILE A 1 115 ? 8.203 -9.891 -8.07 1 96.19 115 ILE A C 1
ATOM 890 O O . ILE A 1 115 ? 7.316 -10.68 -8.414 1 96.19 115 ILE A O 1
ATOM 894 N N . THR A 1 116 ? 8 -8.938 -7.227 1 97.38 116 THR A N 1
ATOM 895 C CA . THR A 1 116 ? 6.664 -8.625 -6.73 1 97.38 116 THR A CA 1
ATOM 896 C C . THR A 1 116 ? 6.168 -7.309 -7.309 1 97.38 116 THR A C 1
ATOM 898 O O . THR A 1 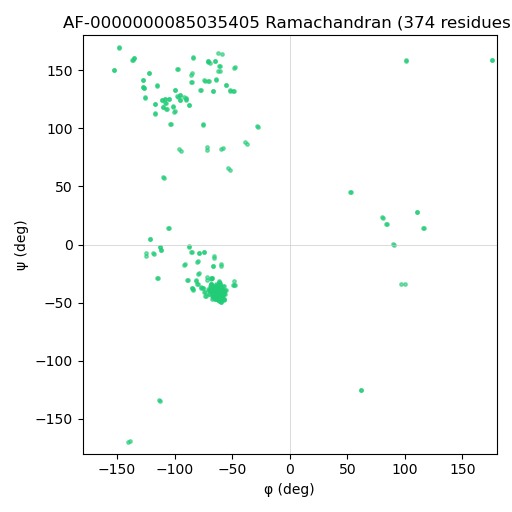116 ? 6.852 -6.285 -7.219 1 97.38 116 THR A O 1
ATOM 901 N N . ILE A 1 117 ? 5.016 -7.355 -7.922 1 97.44 117 ILE A N 1
ATOM 902 C CA . ILE A 1 117 ? 4.418 -6.18 -8.539 1 97.44 117 ILE A CA 1
ATOM 903 C C . ILE A 1 117 ? 3.1 -5.848 -7.844 1 97.44 117 ILE A C 1
ATOM 905 O O . ILE A 1 117 ? 2.189 -6.676 -7.793 1 97.44 117 ILE A O 1
ATOM 909 N N . ALA A 1 118 ? 3.047 -4.637 -7.301 1 98.19 118 ALA A N 1
ATOM 910 C CA . ALA A 1 118 ? 1.811 -4.125 -6.715 1 98.19 118 ALA A CA 1
ATOM 911 C C . ALA A 1 118 ? 0.981 -3.377 -7.754 1 98.19 118 ALA A C 1
ATOM 913 O O . ALA A 1 118 ? 1.479 -2.465 -8.414 1 98.19 118 ALA A O 1
ATOM 914 N N . ILE A 1 119 ? -0.241 -3.801 -7.895 1 98.12 119 ILE A N 1
ATOM 915 C CA . ILE A 1 119 ? -1.166 -3.131 -8.805 1 98.12 119 ILE A CA 1
ATOM 916 C C . ILE A 1 119 ? -2.172 -2.307 -8 1 98.12 119 ILE A C 1
ATOM 918 O O . ILE A 1 119 ? -2.863 -2.838 -7.129 1 98.12 119 ILE A O 1
ATOM 922 N N . LEU A 1 120 ? -2.213 -1.056 -8.344 1 97.31 120 LEU A N 1
ATOM 923 C CA . LEU A 1 120 ? -3.076 -0.136 -7.609 1 97.31 120 LEU A CA 1
ATOM 924 C C . LEU A 1 120 ? -4.078 0.533 -8.547 1 97.31 120 LEU A C 1
ATOM 926 O O . LEU A 1 120 ? -3.783 0.75 -9.727 1 97.31 120 LEU A O 1
ATOM 930 N N . SER A 1 121 ? -5.219 0.798 -8.008 1 96 121 SER A N 1
ATOM 931 C CA . SER A 1 121 ? -6.289 1.525 -8.688 1 96 121 SER A CA 1
ATOM 932 C C . SER A 1 121 ? -7.18 2.258 -7.691 1 96 121 SER A C 1
ATOM 934 O O . SER A 1 121 ? -7.336 1.817 -6.551 1 96 121 SER A O 1
ATOM 936 N N . SER A 1 122 ? -7.734 3.363 -8.125 1 93.25 122 SER A N 1
ATOM 937 C CA . SER A 1 122 ? -8.602 4.141 -7.242 1 93.25 122 SER A CA 1
ATOM 938 C C . SER A 1 122 ? -9.805 3.324 -6.785 1 93.25 122 SER A C 1
ATOM 940 O O . SER A 1 122 ? -10.266 2.43 -7.5 1 93.25 122 SER A O 1
ATOM 942 N N . LYS A 1 123 ? -10.328 3.688 -5.633 1 92.81 123 LYS A N 1
ATOM 943 C CA . LYS A 1 123 ? -11.453 2.963 -5.055 1 92.81 123 LYS A CA 1
ATOM 944 C C . LYS A 1 123 ? -12.672 3.025 -5.969 1 92.81 123 LYS A C 1
ATOM 946 O O . LYS A 1 123 ? -13.352 2.018 -6.184 1 92.81 123 LYS A O 1
ATOM 951 N N . TRP A 1 124 ? -12.852 4.113 -6.477 1 91.44 124 TRP A N 1
ATOM 952 C CA . TRP A 1 124 ? -14.031 4.297 -7.312 1 91.44 124 TRP A CA 1
ATOM 953 C C . TRP A 1 124 ? -13.953 3.436 -8.57 1 91.44 124 TRP A C 1
ATOM 955 O O . TRP A 1 124 ? -14.914 2.758 -8.93 1 91.44 124 TRP A O 1
ATOM 965 N N . LEU A 1 125 ? -12.82 3.424 -9.211 1 93.06 125 LEU A N 1
ATOM 966 C CA . LEU A 1 125 ? -12.648 2.611 -10.406 1 93.06 125 LEU A CA 1
ATOM 967 C C . LEU A 1 125 ? -12.773 1.127 -10.086 1 93.06 125 LEU A C 1
ATOM 969 O O . LEU A 1 125 ? -13.391 0.372 -10.836 1 93.06 125 LEU A O 1
ATOM 973 N N . ARG A 1 126 ? -12.25 0.726 -8.992 1 94.81 126 ARG A N 1
ATOM 974 C CA . ARG A 1 126 ? -12.359 -0.674 -8.594 1 94.81 126 ARG A CA 1
ATOM 975 C C . ARG A 1 126 ? -13.805 -1.055 -8.312 1 94.81 126 ARG A C 1
ATOM 977 O O . ARG A 1 126 ? -14.242 -2.152 -8.672 1 94.81 126 ARG A O 1
ATOM 984 N N . PHE A 1 127 ? -14.531 -0.139 -7.711 1 94 127 PHE A N 1
ATOM 985 C CA . PHE A 1 127 ? -15.945 -0.369 -7.441 1 94 127 PHE A CA 1
ATOM 986 C C . PHE A 1 127 ? -16.703 -0.618 -8.734 1 94 127 PHE A C 1
ATOM 988 O O . PHE A 1 127 ? -17.469 -1.585 -8.844 1 94 127 PHE A O 1
ATOM 995 N N . ILE A 1 128 ? -16.453 0.212 -9.719 1 92.25 128 ILE A N 1
ATOM 996 C CA . ILE A 1 128 ? -17.125 0.096 -11.008 1 92.25 128 ILE A CA 1
ATOM 997 C C . ILE A 1 128 ? -16.766 -1.236 -11.664 1 92.25 128 ILE A C 1
ATOM 999 O O . ILE A 1 128 ? -17.641 -1.934 -12.18 1 92.25 128 ILE A O 1
ATOM 1003 N N . ARG A 1 129 ? -15.586 -1.606 -11.555 1 91.69 129 ARG A N 1
ATOM 1004 C CA . ARG A 1 129 ? -15.102 -2.824 -12.195 1 91.69 129 ARG A CA 1
ATOM 1005 C C . ARG A 1 129 ? -15.695 -4.062 -11.539 1 91.69 129 ARG A C 1
ATOM 1007 O O . ARG A 1 129 ? -16.031 -5.035 -12.219 1 91.69 129 ARG A O 1
ATOM 1014 N N . THR A 1 130 ? -15.836 -4.039 -10.234 1 90.19 130 THR A N 1
ATOM 1015 C CA . THR A 1 130 ? -16.312 -5.207 -9.508 1 90.19 130 THR A CA 1
ATOM 1016 C C . THR A 1 130 ? -17.828 -5.305 -9.578 1 90.19 130 THR A C 1
ATOM 1018 O O . THR A 1 130 ? -18.391 -6.398 -9.484 1 90.19 130 THR A O 1
ATOM 1021 N N . SER A 1 131 ? -18.438 -4.199 -9.656 1 84.62 131 SER A N 1
ATOM 1022 C CA . SER A 1 131 ? -19.906 -4.176 -9.766 1 84.62 131 SER A CA 1
ATOM 1023 C C . SER A 1 131 ? -20.359 -4.727 -11.117 1 84.62 131 SER A C 1
ATOM 1025 O O . SER A 1 131 ? -21.406 -5.371 -11.203 1 84.62 131 SER A O 1
ATOM 1027 N N . LEU A 1 132 ? -19.625 -4.504 -12.078 1 70.56 132 LEU A N 1
ATOM 1028 C CA . LEU A 1 132 ? -19.969 -4.984 -13.414 1 70.56 132 LEU A CA 1
ATOM 1029 C C . LEU A 1 132 ? -19.797 -6.496 -13.508 1 70.56 132 LEU A C 1
ATOM 1031 O O . LEU A 1 132 ? -20.531 -7.16 -14.258 1 70.56 132 LEU A O 1
ATOM 1035 N N . ARG A 1 133 ? -18.953 -6.988 -12.766 1 64.62 133 ARG A N 1
ATOM 1036 C CA . ARG A 1 133 ? -18.719 -8.43 -12.766 1 64.62 133 ARG A CA 1
ATOM 1037 C C . ARG A 1 133 ? -19.859 -9.164 -12.07 1 64.62 133 ARG A C 1
ATOM 1039 O O . ARG A 1 133 ? -20.219 -10.281 -12.453 1 64.62 133 ARG A O 1
ATOM 1046 N N . LYS A 1 134 ? -20.281 -8.57 -10.844 1 58.09 134 LYS A N 1
ATOM 1047 C CA . LYS A 1 134 ? -21.375 -9.203 -10.102 1 58.09 134 LYS A CA 1
ATOM 1048 C C . LYS A 1 134 ? -22.688 -9.125 -10.883 1 58.09 134 LYS A C 1
ATOM 1050 O O . LYS A 1 134 ? -23.672 -9.75 -10.5 1 58.09 134 LYS A O 1
ATOM 1055 N N . ARG A 1 135 ? -22.812 -8.289 -12.031 1 47.88 135 ARG A N 1
ATOM 1056 C CA . ARG A 1 135 ? -24.125 -8.141 -12.664 1 47.88 135 ARG A CA 1
ATOM 1057 C C . ARG A 1 135 ? -24.781 -9.5 -12.883 1 47.88 135 ARG A C 1
ATOM 1059 O O . ARG A 1 135 ? -25.969 -9.57 -13.234 1 47.88 135 ARG A O 1
ATOM 1066 N N . GLU A 1 136 ? -23.938 -10.492 -13.109 1 40.97 136 GLU A N 1
ATOM 1067 C CA . GLU A 1 136 ? -24.844 -11.609 -13.336 1 40.97 136 GLU A CA 1
ATOM 1068 C C . GLU A 1 136 ? -25.516 -12.047 -12.039 1 40.97 136 GLU A C 1
ATOM 1070 O O . GLU A 1 136 ? -24.938 -12.797 -11.258 1 40.97 136 GLU A O 1
ATOM 1075 N N . GLY A 1 137 ? -26.656 -11.383 -11.602 1 45.09 137 GLY A N 1
ATOM 1076 C CA . GLY A 1 137 ? -27.688 -11.641 -10.602 1 45.09 137 GLY A CA 1
ATOM 1077 C C . GLY A 1 137 ? -27.422 -10.945 -9.281 1 45.09 137 GLY A C 1
ATOM 1078 O O . GLY A 1 137 ? -28.219 -11.039 -8.352 1 45.09 137 GLY A O 1
ATOM 1079 N N . PHE A 1 138 ? -26.094 -10.789 -8.844 1 47.5 138 PHE A N 1
ATOM 1080 C CA . PHE A 1 138 ? -25.922 -10.367 -7.457 1 47.5 138 PHE A CA 1
ATOM 1081 C C . PHE A 1 138 ? -25.938 -8.852 -7.344 1 47.5 138 PHE A C 1
ATOM 1083 O O . PHE A 1 138 ? -25.531 -8.148 -8.273 1 47.5 138 PHE A O 1
ATOM 1090 N N . ASP A 1 139 ? -26.922 -8.359 -6.551 1 51.97 139 ASP A N 1
ATOM 1091 C CA . ASP A 1 139 ? -27.172 -6.996 -6.098 1 51.97 139 ASP A CA 1
ATOM 1092 C C . ASP A 1 139 ? -25.875 -6.191 -6.012 1 51.97 139 ASP A C 1
ATOM 1094 O O . ASP A 1 139 ? -24.891 -6.648 -5.426 1 51.97 139 ASP A O 1
ATOM 1098 N N . ARG A 1 140 ? -25.656 -5.305 -7.062 1 60.75 140 ARG A N 1
ATOM 1099 C CA . ARG A 1 140 ? -24.594 -4.293 -6.969 1 60.75 140 ARG A CA 1
ATOM 1100 C C . ARG A 1 140 ? -24.516 -3.725 -5.555 1 60.75 140 ARG A C 1
ATOM 1102 O O . ARG A 1 140 ? -25.484 -3.162 -5.047 1 60.75 140 ARG A O 1
ATOM 1109 N N . GLY A 1 141 ? -23.75 -4.344 -4.695 1 75.19 141 GLY A N 1
ATOM 1110 C CA . GLY A 1 141 ? -23.672 -3.709 -3.393 1 75.19 141 GLY A CA 1
ATOM 1111 C C . GLY A 1 141 ? -23.391 -2.217 -3.471 1 75.19 141 GLY A C 1
ATOM 1112 O O . GLY A 1 141 ? -23.109 -1.69 -4.547 1 75.19 141 GLY A O 1
ATOM 1113 N N . SER A 1 142 ? -23.75 -1.358 -2.609 1 88.94 142 SER A N 1
ATOM 1114 C CA . SER A 1 142 ? -23.5 0.075 -2.498 1 88.94 142 SER A CA 1
ATOM 1115 C C . SER A 1 142 ? -22 0.369 -2.389 1 88.94 142 SER A C 1
ATOM 1117 O O . SER A 1 142 ? -21.219 -0.52 -2.066 1 88.94 142 SER A O 1
ATOM 1119 N N . TYR A 1 143 ? -21.656 1.496 -2.902 1 91 143 TYR A N 1
ATOM 1120 C CA . TYR A 1 143 ? -20.266 1.944 -2.746 1 91 143 TYR A CA 1
ATOM 1121 C C . TYR A 1 143 ? -19.828 1.829 -1.294 1 91 143 TYR A C 1
ATOM 1123 O O . TYR A 1 143 ? -18.672 1.462 -1.021 1 91 143 TYR A O 1
ATOM 1131 N N . GLU A 1 144 ? -20.719 2.066 -0.424 1 92.12 144 GLU A N 1
ATOM 1132 C CA . GLU A 1 144 ? -20.422 1.953 1.001 1 92.12 144 GLU A CA 1
ATOM 1133 C C . GLU A 1 144 ? -20.094 0.514 1.383 1 92.12 144 GLU A C 1
ATOM 1135 O O . GLU A 1 144 ? -19.172 0.272 2.17 1 92.12 144 GLU A O 1
ATOM 1140 N N . GLU A 1 145 ? -20.859 -0.339 0.853 1 91.44 145 GLU A N 1
ATOM 1141 C CA . GLU A 1 145 ? -20.578 -1.752 1.104 1 91.44 145 GLU A CA 1
ATOM 1142 C C . GLU A 1 145 ? -19.234 -2.168 0.534 1 91.44 145 GLU A C 1
ATOM 1144 O O . GLU A 1 145 ? -18.484 -2.912 1.173 1 91.44 145 GLU A O 1
ATOM 1149 N N . PHE A 1 146 ? -18.922 -1.656 -0.661 1 92.31 146 PHE A N 1
ATOM 1150 C CA . PHE A 1 146 ? -17.625 -1.911 -1.289 1 92.31 146 PHE A CA 1
ATOM 1151 C C . PHE A 1 146 ? -16.484 -1.425 -0.403 1 92.31 146 PHE A C 1
ATOM 1153 O O . PHE A 1 146 ? -15.516 -2.146 -0.184 1 92.31 146 PHE A O 1
ATOM 1160 N N . LEU A 1 147 ? -16.641 -0.229 0.147 1 92.75 147 LEU A N 1
ATOM 1161 C CA . LEU A 1 147 ? -15.609 0.357 0.995 1 92.75 147 LEU A CA 1
ATOM 1162 C C . LEU A 1 147 ? -15.414 -0.469 2.262 1 92.75 147 LEU A C 1
ATOM 1164 O O . LEU A 1 147 ? -14.281 -0.637 2.73 1 92.75 147 LEU A O 1
ATOM 1168 N N . ARG A 1 148 ? -16.484 -0.937 2.781 1 92.94 148 ARG A N 1
ATOM 1169 C CA . ARG A 1 148 ? -16.406 -1.769 3.979 1 92.94 148 ARG A CA 1
ATOM 1170 C C . ARG A 1 148 ? -15.664 -3.07 3.699 1 92.94 148 ARG A C 1
ATOM 1172 O O . ARG A 1 148 ? -14.797 -3.475 4.477 1 92.94 148 ARG A O 1
ATOM 1179 N N . GLU A 1 149 ? -15.992 -3.662 2.613 1 90.19 149 GLU A N 1
ATOM 1180 C CA . GLU A 1 149 ? -15.344 -4.91 2.23 1 90.19 149 GLU A CA 1
ATOM 1181 C C . GLU A 1 149 ? -13.859 -4.691 1.932 1 90.19 149 GLU A C 1
ATOM 1183 O O . GLU A 1 149 ? -13.023 -5.523 2.281 1 90.19 149 GLU A O 1
ATOM 1188 N N . ASP A 1 150 ? -13.609 -3.625 1.27 1 92.88 150 ASP A N 1
ATOM 1189 C CA . ASP A 1 150 ? -12.242 -3.23 0.945 1 92.88 150 ASP A CA 1
ATOM 1190 C C . ASP A 1 150 ? -11.398 -3.082 2.209 1 92.88 150 ASP A C 1
ATOM 1192 O O . ASP A 1 150 ? -10.305 -3.641 2.301 1 92.88 150 ASP A O 1
ATOM 1196 N N . ARG A 1 151 ? -11.938 -2.438 3.111 1 93.94 151 ARG A N 1
ATOM 1197 C CA . ARG A 1 151 ? -11.266 -2.229 4.391 1 93.94 151 ARG A CA 1
ATOM 1198 C C . ARG A 1 151 ? -11.062 -3.551 5.125 1 93.94 151 ARG A C 1
ATOM 1200 O O . ARG A 1 151 ? -9.992 -3.791 5.695 1 93.94 151 ARG A O 1
ATOM 1207 N N . GLU A 1 152 ? -12.055 -4.301 5.156 1 91.94 152 GLU A N 1
ATOM 1208 C CA . GLU A 1 152 ? -11.977 -5.602 5.82 1 91.94 152 GLU A CA 1
ATOM 1209 C C . GLU A 1 152 ? -10.867 -6.461 5.219 1 91.94 152 GLU A C 1
ATOM 1211 O O . GLU A 1 152 ? -10.133 -7.137 5.941 1 91.94 152 GLU A O 1
ATOM 1216 N N . GLU A 1 153 ? -10.773 -6.406 3.926 1 91.12 153 GLU A N 1
ATOM 1217 C CA . GLU A 1 153 ? -9.727 -7.16 3.24 1 91.12 153 GLU A CA 1
ATOM 1218 C C . GLU A 1 153 ? -8.344 -6.691 3.67 1 91.12 153 GLU A C 1
ATOM 1220 O O . GLU A 1 153 ? -7.469 -7.508 3.965 1 91.12 153 GLU A O 1
ATOM 1225 N N . ILE A 1 154 ? -8.156 -5.449 3.705 1 94.88 154 ILE A N 1
ATOM 1226 C CA . ILE A 1 154 ? -6.879 -4.836 4.062 1 94.88 154 ILE A CA 1
ATOM 1227 C C . ILE A 1 154 ? -6.508 -5.211 5.492 1 94.88 154 ILE A C 1
ATOM 1229 O O . ILE A 1 154 ? -5.402 -5.691 5.75 1 94.88 154 ILE A O 1
ATOM 1233 N N . GLU A 1 155 ? -7.457 -5.102 6.371 1 91.88 155 GLU A N 1
ATOM 1234 C CA . GLU A 1 155 ? -7.188 -5.285 7.797 1 91.88 155 GLU A CA 1
ATOM 1235 C C . GLU A 1 155 ? -7.004 -6.762 8.133 1 91.88 155 GLU A C 1
ATOM 1237 O O . GLU A 1 155 ? -6.191 -7.109 9 1 91.88 155 GLU A O 1
ATOM 1242 N N . THR A 1 156 ? -7.754 -7.613 7.504 1 91.31 156 THR A N 1
ATOM 1243 C CA . THR A 1 156 ? -7.711 -9.039 7.805 1 91.31 156 THR A CA 1
ATOM 1244 C C . THR A 1 156 ? -6.352 -9.625 7.441 1 91.31 156 THR A C 1
ATOM 1246 O O . THR A 1 156 ? -5.758 -10.359 8.234 1 91.31 156 THR A O 1
ATOM 1249 N N . PHE A 1 157 ? -5.82 -9.219 6.324 1 90.56 157 PHE A N 1
ATOM 1250 C CA . PHE A 1 157 ? -4.621 -9.883 5.824 1 90.56 157 PHE A CA 1
ATOM 1251 C C . PHE A 1 157 ? -3.416 -8.953 5.895 1 90.56 157 PHE A C 1
ATOM 1253 O O . PHE A 1 157 ? -2.293 -9.367 5.586 1 90.56 157 PHE A O 1
ATOM 1260 N N . HIS A 1 158 ? -3.658 -7.777 6.262 1 91.94 158 HIS A N 1
ATOM 1261 C CA . HIS A 1 158 ? -2.631 -6.746 6.156 1 91.94 158 HIS A CA 1
ATOM 1262 C C . HIS A 1 158 ? -2.053 -6.688 4.746 1 91.94 158 HIS A C 1
ATOM 1264 O O . HIS A 1 158 ? -0.832 -6.66 4.574 1 91.94 158 HIS A O 1
ATOM 1270 N N . LEU A 1 159 ? -2.973 -6.73 3.877 1 94.81 159 LEU A N 1
ATOM 1271 C CA . LEU A 1 159 ? -2.648 -6.773 2.455 1 94.81 159 LEU A CA 1
ATOM 1272 C C . LEU A 1 159 ? -1.868 -5.531 2.039 1 94.81 159 LEU A C 1
ATOM 1274 O O . LEU A 1 159 ? -1.013 -5.598 1.153 1 94.81 159 LEU A O 1
ATOM 1278 N N . GLY A 1 160 ? -2.166 -4.473 2.639 1 95.94 160 GLY A N 1
ATOM 1279 C CA . GLY A 1 160 ? -1.458 -3.236 2.352 1 95.94 160 GLY A CA 1
ATOM 1280 C C . GLY A 1 160 ? 0.039 -3.342 2.568 1 95.94 160 GLY A C 1
ATOM 1281 O O . GLY A 1 160 ? 0.823 -2.746 1.826 1 95.94 160 GLY A O 1
ATOM 1282 N N . ASP A 1 161 ? 0.358 -4.102 3.566 1 95.88 161 ASP A N 1
ATOM 1283 C CA . ASP A 1 161 ? 1.78 -4.281 3.846 1 95.88 161 ASP A CA 1
ATOM 1284 C C . ASP A 1 161 ? 2.477 -5.016 2.701 1 95.88 161 ASP A C 1
ATOM 1286 O O . ASP A 1 161 ? 3.617 -4.699 2.357 1 95.88 161 ASP A O 1
ATOM 1290 N N . ALA A 1 162 ? 1.79 -5.949 2.178 1 96.56 162 ALA A N 1
ATOM 1291 C CA . ALA A 1 162 ? 2.332 -6.633 1.005 1 96.56 162 ALA A CA 1
ATOM 1292 C C . ALA A 1 162 ? 2.451 -5.676 -0.178 1 96.56 162 ALA A C 1
ATOM 1294 O O . ALA A 1 162 ? 3.445 -5.703 -0.908 1 96.56 162 ALA A O 1
ATOM 1295 N N . LEU A 1 163 ? 1.456 -4.848 -0.324 1 96.62 163 LEU A N 1
ATOM 1296 C CA . LEU A 1 163 ? 1.47 -3.844 -1.383 1 96.62 163 LEU A CA 1
ATOM 1297 C C . LEU A 1 163 ? 2.67 -2.916 -1.237 1 96.62 163 LEU A C 1
ATOM 1299 O O . LEU A 1 163 ? 3.418 -2.707 -2.195 1 96.62 163 LEU A O 1
ATOM 1303 N N . ALA A 1 164 ? 2.885 -2.465 -0.069 1 95.19 164 ALA A N 1
ATOM 1304 C CA . ALA A 1 164 ? 3.967 -1.521 0.206 1 95.19 164 ALA A CA 1
ATOM 1305 C C . ALA A 1 164 ? 5.328 -2.182 0.03 1 95.19 164 ALA A C 1
ATOM 1307 O O . ALA A 1 164 ? 6.305 -1.521 -0.338 1 95.19 164 ALA A O 1
ATOM 1308 N N . TYR A 1 165 ? 5.352 -3.436 0.25 1 95.12 165 TYR A N 1
ATOM 1309 C CA . TYR A 1 165 ? 6.609 -4.172 0.261 1 95.12 165 TYR A CA 1
ATOM 1310 C C . TYR A 1 165 ? 6.98 -4.641 -1.142 1 95.12 165 TYR A C 1
ATOM 1312 O O . TYR A 1 165 ? 8.047 -5.215 -1.349 1 95.12 165 TYR A O 1
ATOM 1320 N N . ALA A 1 166 ? 6.195 -4.391 -2.123 1 95.88 166 ALA A N 1
ATOM 1321 C CA . ALA A 1 166 ? 6.418 -4.844 -3.492 1 95.88 166 ALA A CA 1
ATOM 1322 C C . ALA A 1 166 ? 7.672 -4.207 -4.086 1 95.88 166 ALA A C 1
ATOM 1324 O O . ALA A 1 166 ? 8.133 -3.166 -3.609 1 95.88 166 ALA A O 1
ATOM 1325 N N . ASP A 1 167 ? 8.211 -4.852 -5.098 1 92.75 167 ASP A N 1
ATOM 1326 C CA . ASP A 1 167 ? 9.398 -4.344 -5.777 1 92.75 167 ASP A CA 1
ATOM 1327 C C . ASP A 1 167 ? 9.039 -3.197 -6.723 1 92.75 167 ASP A C 1
ATOM 1329 O O . ASP A 1 167 ? 9.828 -2.273 -6.914 1 92.75 167 ASP A O 1
ATOM 1333 N N . HIS A 1 168 ? 7.883 -3.344 -7.336 1 93.5 168 HIS A N 1
ATOM 1334 C CA . HIS A 1 168 ? 7.41 -2.357 -8.305 1 93.5 168 HIS A CA 1
ATOM 1335 C C . HIS A 1 168 ? 5.93 -2.057 -8.102 1 93.5 168 HIS A C 1
ATOM 1337 O O . HIS A 1 168 ? 5.195 -2.871 -7.535 1 93.5 168 HIS A O 1
ATOM 1343 N N . PHE A 1 169 ? 5.578 -0.893 -8.625 1 96.69 169 PHE A N 1
ATOM 1344 C CA . PHE A 1 169 ? 4.195 -0.431 -8.523 1 96.69 169 PHE A CA 1
ATOM 1345 C C . PHE A 1 169 ? 3.65 -0.065 -9.898 1 96.69 169 PHE A C 1
ATOM 1347 O O . PHE A 1 169 ? 4.344 0.559 -10.703 1 96.69 169 PHE A O 1
ATOM 1354 N N . LEU A 1 170 ? 2.457 -0.509 -10.164 1 96.5 170 LEU A N 1
ATOM 1355 C CA . LEU A 1 170 ? 1.757 -0.16 -11.398 1 96.5 170 LEU A CA 1
ATOM 1356 C C . LEU A 1 170 ? 0.381 0.424 -11.094 1 96.5 170 LEU A C 1
ATOM 1358 O O . LEU A 1 170 ? -0.39 -0.159 -10.328 1 96.5 170 LEU A O 1
ATOM 1362 N N . LEU A 1 171 ? 0.148 1.55 -11.625 1 96.06 171 LEU A N 1
ATOM 1363 C CA . LEU A 1 171 ? -1.179 2.146 -11.508 1 96.06 171 LEU A CA 1
ATOM 1364 C C . LEU A 1 171 ? -2.057 1.745 -12.695 1 96.06 171 LEU A C 1
ATOM 1366 O O . LEU A 1 171 ? -1.653 1.895 -13.852 1 96.06 171 LEU A O 1
ATOM 1370 N N . ASN A 1 172 ? -3.227 1.209 -12.391 1 96.75 172 ASN A N 1
ATOM 1371 C CA . ASN A 1 172 ? -4.172 0.8 -13.422 1 96.75 172 ASN A CA 1
ATOM 1372 C C . ASN A 1 172 ? -5.398 1.708 -13.453 1 96.75 172 ASN A C 1
ATOM 1374 O O . ASN A 1 172 ? -6.531 1.232 -13.359 1 96.75 172 ASN A O 1
ATOM 1378 N N . ASP A 1 173 ? -5.207 2.99 -13.656 1 93.88 173 ASP A N 1
ATOM 1379 C CA . ASP A 1 173 ? -6.309 3.947 -13.68 1 93.88 173 ASP A CA 1
ATOM 1380 C C . ASP A 1 173 ? -6.496 4.535 -15.078 1 93.88 173 ASP A C 1
ATOM 1382 O O . ASP A 1 173 ? -7.387 5.359 -15.289 1 93.88 173 ASP A O 1
ATOM 1386 N N . GLY A 1 174 ? -5.652 4.16 -16.016 1 91.75 174 GLY A N 1
ATOM 1387 C CA . GLY A 1 174 ? -5.711 4.695 -17.359 1 91.75 174 GLY A CA 1
ATOM 1388 C C . GLY A 1 174 ? -6.102 3.656 -18.406 1 91.75 174 GLY A C 1
ATOM 1389 O O . GLY A 1 174 ? -7.02 2.865 -18.172 1 91.75 174 GLY A O 1
ATOM 1390 N N . CYS A 1 175 ? -5.352 3.689 -19.469 1 94.25 175 CYS A N 1
ATOM 1391 C CA . CYS A 1 175 ? -5.602 2.779 -20.578 1 94.25 175 CYS A CA 1
ATOM 1392 C C . CYS A 1 175 ? -5.066 1.385 -20.281 1 94.25 175 CYS A C 1
ATOM 1394 O O . CYS A 1 175 ? -3.92 1.236 -19.844 1 94.25 175 CYS A O 1
ATOM 1396 N N . LEU A 1 176 ? -5.953 0.405 -20.562 1 95.44 176 LEU A N 1
ATOM 1397 C CA . LEU A 1 176 ? -5.605 -0.979 -20.266 1 95.44 176 LEU A CA 1
ATOM 1398 C C . LEU A 1 176 ? -4.371 -1.417 -21.047 1 95.44 176 LEU A C 1
ATOM 1400 O O . LEU A 1 176 ? -3.506 -2.113 -20.5 1 95.44 176 LEU A O 1
ATOM 1404 N N . GLU A 1 177 ? -4.305 -0.97 -22.297 1 96.69 177 GLU A N 1
ATOM 1405 C CA . GLU A 1 177 ? -3.176 -1.362 -23.141 1 96.69 177 GLU A CA 1
ATOM 1406 C C . GLU A 1 177 ? -1.863 -0.802 -22.594 1 96.69 177 GLU A C 1
ATOM 1408 O O . GLU A 1 177 ? -0.838 -1.486 -22.609 1 96.69 177 GLU A O 1
ATOM 1413 N N . GLU A 1 178 ? -1.89 0.366 -22.125 1 95.88 178 GLU A N 1
ATOM 1414 C CA . GLU A 1 178 ? -0.708 0.971 -21.516 1 95.88 178 GLU A CA 1
ATOM 1415 C C . GLU A 1 178 ? -0.303 0.233 -20.234 1 95.88 178 GLU A C 1
ATOM 1417 O O . GLU A 1 178 ? 0.884 0.013 -20 1 95.88 178 GLU A O 1
ATOM 1422 N N . PHE A 1 179 ? -1.288 -0.081 -19.531 1 96.81 179 PHE A N 1
ATOM 1423 C CA . PHE A 1 179 ? -1.064 -0.845 -18.312 1 96.81 179 PHE A CA 1
ATOM 1424 C C . PHE A 1 179 ? -0.352 -2.156 -18.609 1 96.81 179 PHE A C 1
ATOM 1426 O O . PHE A 1 179 ? 0.648 -2.49 -17.969 1 96.81 179 PHE A O 1
ATOM 1433 N N . LYS A 1 180 ? -0.826 -2.873 -19.609 1 97.62 180 LYS A N 1
ATOM 1434 C CA . LYS A 1 180 ? -0.246 -4.156 -20 1 97.62 180 LYS A CA 1
ATOM 1435 C C . LYS A 1 180 ? 1.188 -3.982 -20.5 1 97.62 180 LYS A C 1
ATOM 1437 O O . LYS A 1 180 ? 2.066 -4.777 -20.156 1 97.62 180 LYS A O 1
ATOM 1442 N N . TRP A 1 181 ? 1.381 -2.926 -21.188 1 96.44 181 TRP A N 1
ATOM 1443 C CA . TRP A 1 181 ? 2.711 -2.668 -21.734 1 96.44 181 TRP A CA 1
ATOM 1444 C C . TRP A 1 181 ? 3.711 -2.395 -20.609 1 96.44 181 TRP A C 1
ATOM 1446 O O . TRP A 1 181 ? 4.824 -2.926 -20.625 1 96.44 181 TRP A O 1
ATOM 1456 N N . LYS A 1 182 ? 3.309 -1.605 -19.688 1 95.25 182 LYS A N 1
ATOM 1457 C CA . LYS A 1 182 ? 4.18 -1.304 -18.562 1 95.25 182 LYS A CA 1
ATOM 1458 C C . LYS A 1 182 ? 4.488 -2.562 -17.75 1 95.25 182 LYS A C 1
ATOM 1460 O O . LYS A 1 182 ? 5.625 -2.762 -17.312 1 95.25 182 LYS A O 1
ATOM 1465 N N . LEU A 1 183 ? 3.488 -3.369 -17.594 1 97.06 183 LEU A N 1
ATOM 1466 C CA . LEU A 1 183 ? 3.658 -4.629 -16.891 1 97.06 183 LEU A CA 1
ATOM 1467 C C . LEU A 1 183 ? 4.695 -5.512 -17.578 1 97.06 183 LEU A C 1
ATOM 1469 O O . LEU A 1 183 ? 5.625 -6.004 -16.938 1 97.06 183 LEU A O 1
ATOM 1473 N N . LEU A 1 184 ? 4.527 -5.66 -18.906 1 96.75 184 LEU A N 1
ATOM 1474 C CA . LEU A 1 184 ? 5.418 -6.52 -19.672 1 96.75 184 LEU A CA 1
ATOM 1475 C C . LEU A 1 184 ? 6.844 -5.98 -19.656 1 96.75 184 LEU A C 1
ATOM 1477 O O . LEU A 1 184 ? 7.801 -6.75 -19.547 1 96.75 184 LEU A O 1
ATOM 1481 N N . SER A 1 185 ? 6.93 -4.664 -19.641 1 94.88 185 SER A N 1
ATOM 1482 C CA . SER A 1 185 ? 8.242 -4.031 -19.609 1 94.88 185 SER A CA 1
ATOM 1483 C C . SER A 1 185 ? 8.938 -4.285 -18.266 1 94.88 185 SER A C 1
ATOM 1485 O O . SER A 1 185 ? 10.141 -4.52 -18.219 1 94.88 185 SER A O 1
ATOM 1487 N N . LEU A 1 186 ? 8.227 -4.297 -17.219 1 92.25 186 LEU A N 1
ATOM 1488 C CA . LEU A 1 186 ? 8.773 -4.512 -15.883 1 92.25 186 LEU A CA 1
ATOM 1489 C C . LEU A 1 186 ? 9.281 -5.941 -15.727 1 92.25 186 LEU A C 1
ATOM 1491 O O . LEU A 1 186 ? 10.312 -6.172 -15.086 1 92.25 186 LEU A O 1
ATOM 1495 N N . VAL A 1 187 ? 8.586 -6.84 -16.297 1 94.69 187 VAL A N 1
ATOM 1496 C CA . VAL A 1 187 ? 8.875 -8.258 -16.094 1 94.69 187 VAL A CA 1
ATOM 1497 C C . VAL A 1 187 ? 10.039 -8.68 -16.984 1 94.69 187 VAL A C 1
ATOM 1499 O O . VAL A 1 187 ? 10.867 -9.508 -16.594 1 94.69 187 VAL A O 1
ATOM 1502 N N . THR A 1 188 ? 10.164 -8.086 -18.219 1 92.5 188 THR A N 1
ATOM 1503 C CA . THR A 1 188 ? 11.18 -8.5 -19.172 1 92.5 188 THR A CA 1
ATOM 1504 C C . THR A 1 188 ? 12.453 -7.676 -19 1 92.5 188 THR A C 1
ATOM 1506 O O . THR A 1 188 ? 13.508 -8.023 -19.547 1 92.5 188 THR A O 1
ATOM 1509 N N . GLY A 1 189 ? 12.375 -6.523 -18.312 1 79.88 189 GLY A N 1
ATOM 1510 C CA . GLY A 1 189 ? 13.531 -5.645 -18.172 1 79.88 189 GLY A CA 1
ATOM 1511 C C . GLY A 1 189 ? 14.406 -5.996 -16.984 1 79.88 189 GLY A C 1
ATOM 1512 O O . GLY A 1 189 ? 14 -6.758 -16.109 1 79.88 189 GLY A O 1
ATOM 1513 N N . MET B 1 1 ? -15.977 37.844 0.864 1 31.75 1 MET B N 1
ATOM 1514 C CA . MET B 1 1 ? -15.891 36.812 -0.156 1 31.75 1 MET B CA 1
ATOM 1515 C C . MET B 1 1 ? -15.062 35.625 0.336 1 31.75 1 MET B C 1
ATOM 1517 O O . MET B 1 1 ? -13.883 35.781 0.656 1 31.75 1 MET B O 1
ATOM 1521 N N . GLY B 1 2 ? -15.266 34.781 1.286 1 41.97 2 GLY B N 1
ATOM 1522 C CA . GLY B 1 2 ? -14.703 33.969 2.346 1 41.97 2 GLY B CA 1
ATOM 1523 C C . GLY B 1 2 ? -13.68 32.969 1.845 1 41.97 2 GLY B C 1
ATOM 1524 O O . GLY B 1 2 ? -13.969 32.156 0.956 1 41.97 2 GLY B O 1
ATOM 1525 N N . SER B 1 3 ? -12.25 33.281 1.565 1 54.31 3 SER B N 1
ATOM 1526 C CA . SER B 1 3 ? -11.086 32.844 0.785 1 54.31 3 SER B CA 1
ATOM 1527 C C . SER B 1 3 ? -10.773 31.391 1.003 1 54.31 3 SER B C 1
ATOM 1529 O O . SER B 1 3 ? -10.227 31 2.041 1 54.31 3 SER B O 1
ATOM 1531 N N . GLY B 1 4 ? -11.633 30.375 0.594 1 74.38 4 GLY B N 1
ATOM 1532 C CA . GLY B 1 4 ? -11.625 28.922 0.75 1 74.38 4 GLY B CA 1
ATOM 1533 C C . GLY B 1 4 ? -10.391 28.266 0.15 1 74.38 4 GLY B C 1
ATOM 1534 O O . GLY B 1 4 ? -9.508 28.953 -0.374 1 74.38 4 GLY B O 1
ATOM 1535 N N . CYS B 1 5 ? -10.164 27.078 0.508 1 83.31 5 CYS B N 1
ATOM 1536 C CA . CYS B 1 5 ? -9.031 26.344 -0.058 1 83.31 5 CYS B CA 1
ATOM 1537 C C . CYS B 1 5 ? -9.242 26.078 -1.545 1 83.31 5 CYS B C 1
ATOM 1539 O O . CYS B 1 5 ? -10.359 25.766 -1.973 1 83.31 5 CYS B O 1
ATOM 1541 N N . LEU B 1 6 ? -8.312 26.328 -2.402 1 82.06 6 LEU B N 1
ATOM 1542 C CA . LEU B 1 6 ? -8.375 26.078 -3.838 1 82.06 6 LEU B CA 1
ATOM 1543 C C . LEU B 1 6 ? -8.609 24.594 -4.117 1 82.06 6 LEU B C 1
ATOM 1545 O O . LEU B 1 6 ? -9.109 24.234 -5.188 1 82.06 6 LEU B O 1
ATOM 1549 N N . GLY B 1 7 ? -8.383 23.781 -3.246 1 83.31 7 GLY B N 1
ATOM 1550 C CA . GLY B 1 7 ? -8.586 22.344 -3.328 1 83.31 7 GLY B CA 1
ATOM 1551 C C . GLY B 1 7 ? -9.18 21.75 -2.064 1 83.31 7 GLY B C 1
ATOM 1552 O O . GLY B 1 7 ? -9.812 22.469 -1.278 1 83.31 7 GLY B O 1
ATOM 1553 N N . LYS B 1 8 ? -9.164 20.453 -2.018 1 85.31 8 LYS B N 1
ATOM 1554 C CA . LYS B 1 8 ? -9.586 19.797 -0.782 1 85.31 8 LYS B CA 1
ATOM 1555 C C . LYS B 1 8 ? -8.883 20.406 0.428 1 85.31 8 LYS B C 1
ATOM 1557 O O . LYS B 1 8 ? -7.66 20.562 0.425 1 85.31 8 LYS B O 1
ATOM 1562 N N . PRO B 1 9 ? -9.617 20.688 1.384 1 89.38 9 PRO B N 1
ATOM 1563 C CA . PRO B 1 9 ? -9.062 21.453 2.5 1 89.38 9 PRO B CA 1
ATOM 1564 C C . PRO B 1 9 ? -7.977 20.672 3.258 1 89.38 9 PRO B C 1
ATOM 1566 O O . PRO B 1 9 ? -6.961 21.266 3.645 1 89.38 9 PRO B O 1
ATOM 1569 N N . ILE B 1 10 ? -8.18 19.406 3.523 1 97.25 10 ILE B N 1
ATOM 1570 C CA . ILE B 1 10 ? -7.242 18.594 4.301 1 97.25 10 ILE B CA 1
ATOM 1571 C C . ILE B 1 10 ? -6.688 17.469 3.434 1 97.25 10 ILE B C 1
ATOM 1573 O O . ILE B 1 10 ? -7.422 16.562 3.051 1 97.25 10 ILE B O 1
ATOM 1577 N N . VAL B 1 11 ? -5.426 17.547 3.139 1 98.06 11 VAL B N 1
ATOM 1578 C CA . VAL B 1 11 ? -4.746 16.531 2.334 1 98.06 11 VAL B CA 1
ATOM 1579 C C . VAL B 1 11 ? -3.84 15.688 3.223 1 98.06 11 VAL B C 1
ATOM 1581 O O . VAL B 1 11 ? -2.912 16.203 3.848 1 98.06 11 VAL B O 1
ATOM 1584 N N . LEU B 1 12 ? -4.145 14.414 3.312 1 98.62 12 LEU B N 1
ATOM 1585 C CA . LEU B 1 12 ? -3.311 13.469 4.043 1 98.62 12 LEU B CA 1
ATOM 1586 C C . LEU B 1 12 ? -2.346 12.758 3.1 1 98.62 12 LEU B C 1
ATOM 1588 O O . LEU B 1 12 ? -2.762 12.211 2.074 1 98.62 12 LEU B O 1
ATOM 1592 N N . ILE B 1 13 ? -1.073 12.781 3.459 1 98.56 13 ILE B N 1
ATOM 1593 C CA . ILE B 1 13 ? -0.062 12.148 2.621 1 98.56 13 ILE B CA 1
ATOM 1594 C C . ILE B 1 13 ? 0.485 10.906 3.324 1 98.56 13 ILE B C 1
ATOM 1596 O O . ILE B 1 13 ? 0.935 10.984 4.469 1 98.56 13 ILE B O 1
ATOM 1600 N N . VAL B 1 14 ? 0.396 9.797 2.643 1 98.19 14 VAL B N 1
ATOM 1601 C CA . VAL B 1 14 ? 0.96 8.531 3.104 1 98.19 14 VAL B CA 1
ATOM 1602 C C . VAL B 1 14 ? 2.07 8.086 2.154 1 98.19 14 VAL B C 1
ATOM 1604 O O . VAL B 1 14 ? 1.932 8.188 0.934 1 98.19 14 VAL B O 1
ATOM 1607 N N . GLY B 1 15 ? 3.119 7.629 2.684 1 97.5 15 GLY B N 1
ATOM 1608 C CA . GLY B 1 15 ? 4.238 7.125 1.902 1 97.5 15 GLY B CA 1
ATOM 1609 C C . GLY B 1 15 ? 5.43 6.73 2.752 1 97.5 15 GLY B C 1
ATOM 1610 O O . GLY B 1 15 ? 5.578 7.203 3.881 1 97.5 15 GLY B O 1
ATOM 1611 N N . LEU B 1 16 ? 6.258 5.91 2.217 1 96.31 16 LEU B N 1
ATOM 1612 C CA . LEU B 1 16 ? 7.469 5.477 2.906 1 96.31 16 LEU B CA 1
ATOM 1613 C C . LEU B 1 16 ? 8.594 6.488 2.715 1 96.31 16 LEU B C 1
ATOM 1615 O O . LEU B 1 16 ? 8.523 7.344 1.831 1 96.31 16 LEU B O 1
ATOM 1619 N N . PRO B 1 17 ? 9.586 6.434 3.58 1 93.06 17 PRO B N 1
ATOM 1620 C CA . PRO B 1 17 ? 10.727 7.344 3.408 1 93.06 17 PRO B CA 1
ATOM 1621 C C . PRO B 1 17 ? 11.312 7.293 2 1 93.06 17 PRO B C 1
ATOM 1623 O O . PRO B 1 17 ? 11.508 6.207 1.449 1 93.06 17 PRO B O 1
ATOM 1626 N N . GLY B 1 18 ? 11.523 8.438 1.447 1 94.56 18 GLY B N 1
ATOM 1627 C CA . GLY B 1 18 ? 12.117 8.523 0.123 1 94.56 18 GLY B CA 1
ATOM 1628 C C . GLY B 1 18 ? 11.094 8.523 -0.993 1 94.56 18 GLY B C 1
ATOM 1629 O O . GLY B 1 18 ? 11.445 8.648 -2.168 1 94.56 18 GLY B O 1
ATOM 1630 N N . SER B 1 19 ? 9.797 8.445 -0.676 1 96.81 19 SER B N 1
ATOM 1631 C CA . SER B 1 19 ? 8.758 8.312 -1.687 1 96.81 19 SER B CA 1
ATOM 1632 C C . SER B 1 19 ? 8.445 9.656 -2.338 1 96.81 19 SER B C 1
ATOM 1634 O O . SER B 1 19 ? 7.875 9.703 -3.432 1 96.81 19 SER B O 1
ATOM 1636 N N . GLY B 1 20 ? 8.68 10.789 -1.686 1 97 20 GLY B N 1
ATOM 1637 C CA . GLY B 1 20 ? 8.406 12.102 -2.244 1 97 20 GLY B CA 1
ATOM 1638 C C . GLY B 1 20 ? 7.352 12.867 -1.47 1 97 20 GLY B C 1
ATOM 1639 O O . GLY B 1 20 ? 6.828 13.875 -1.954 1 97 20 GLY B O 1
ATOM 1640 N N . LYS B 1 21 ? 7.043 12.422 -0.293 1 97.19 21 LYS B N 1
ATOM 1641 C CA . LYS B 1 21 ? 6.016 13.086 0.508 1 97.19 21 LYS B CA 1
ATOM 1642 C C . LYS B 1 21 ? 6.398 14.531 0.813 1 97.19 21 LYS B C 1
ATOM 1644 O O . LYS B 1 21 ? 5.539 15.414 0.832 1 97.19 21 LYS B O 1
ATOM 1649 N N . ASP B 1 22 ? 7.715 14.773 1.086 1 96.19 22 ASP B N 1
ATOM 1650 C CA . 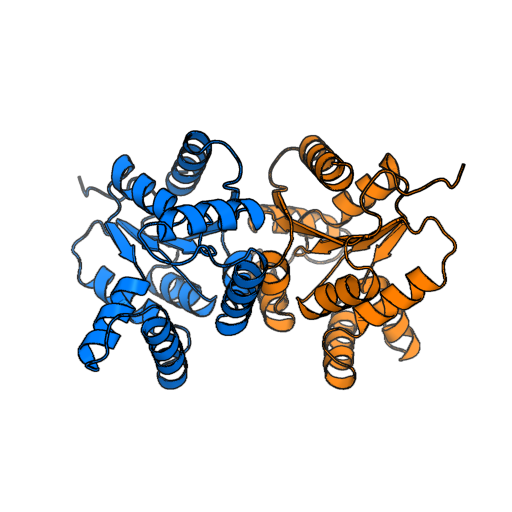ASP B 1 22 ? 8.164 16.141 1.36 1 96.19 22 ASP B CA 1
ATOM 1651 C C . ASP B 1 22 ? 7.977 17.031 0.138 1 96.19 22 ASP B C 1
ATOM 1653 O O . ASP B 1 22 ? 7.52 18.172 0.262 1 96.19 22 ASP B O 1
ATOM 1657 N N . GLU B 1 23 ? 8.328 16.484 -0.967 1 97.44 23 GLU B N 1
ATOM 1658 C CA . GLU B 1 23 ? 8.141 17.234 -2.209 1 97.44 23 GLU B CA 1
ATOM 1659 C C . GLU B 1 23 ? 6.668 17.531 -2.459 1 97.44 23 GLU B C 1
ATOM 1661 O O . GLU B 1 23 ? 6.316 18.609 -2.924 1 97.44 23 GLU B O 1
ATOM 1666 N N . ALA B 1 24 ? 5.855 16.562 -2.178 1 98.31 24 ALA B N 1
ATOM 1667 C CA . ALA B 1 24 ? 4.414 16.734 -2.336 1 98.31 24 ALA B CA 1
ATOM 1668 C C . ALA B 1 24 ? 3.9 17.859 -1.435 1 98.31 24 ALA B C 1
ATOM 1670 O O . ALA B 1 24 ? 3.16 18.734 -1.885 1 98.31 24 ALA B O 1
ATOM 1671 N N . SER B 1 25 ? 4.293 17.828 -0.182 1 98.31 25 SER B N 1
ATOM 1672 C CA . SER B 1 25 ? 3.865 18.844 0.777 1 98.31 25 SER B CA 1
ATOM 1673 C C . SER B 1 25 ? 4.332 20.234 0.36 1 98.31 25 SER B C 1
ATOM 1675 O O . SER B 1 25 ? 3.559 21.188 0.405 1 98.31 25 SER B O 1
ATOM 1677 N N . LYS B 1 26 ? 5.512 20.312 -0.081 1 97.94 26 LYS B N 1
ATOM 1678 C CA . LYS B 1 26 ? 6.07 21.578 -0.523 1 97.94 26 LYS B CA 1
ATOM 1679 C C . LYS B 1 26 ? 5.32 22.125 -1.738 1 97.94 26 LYS B C 1
ATOM 1681 O O . LYS B 1 26 ? 5.051 23.312 -1.828 1 97.94 26 LYS B O 1
ATOM 1686 N N . ALA B 1 27 ? 5.012 21.25 -2.672 1 97.88 27 ALA B N 1
ATOM 1687 C CA . ALA B 1 27 ? 4.285 21.656 -3.869 1 97.88 27 ALA B CA 1
ATOM 1688 C C . ALA B 1 27 ? 2.928 22.266 -3.508 1 97.88 27 ALA B C 1
ATOM 1690 O O . ALA B 1 27 ? 2.527 23.281 -4.066 1 97.88 27 ALA B O 1
ATOM 1691 N N . LEU B 1 28 ? 2.266 21.609 -2.562 1 97.75 28 LEU B N 1
ATOM 1692 C CA . LEU B 1 28 ? 0.959 22.109 -2.135 1 97.75 28 LEU B CA 1
ATOM 1693 C C . LEU B 1 28 ? 1.086 23.438 -1.417 1 97.75 28 LEU B C 1
ATOM 1695 O O . LEU B 1 28 ? 0.257 24.328 -1.61 1 97.75 28 LEU B O 1
ATOM 1699 N N . GLU B 1 29 ? 2.133 23.531 -0.623 1 97.5 29 GLU B N 1
ATOM 1700 C CA . GLU B 1 29 ? 2.381 24.797 0.081 1 97.5 29 GLU B CA 1
ATOM 1701 C C . GLU B 1 29 ? 2.674 25.922 -0.898 1 97.5 29 GLU B C 1
ATOM 1703 O O . GLU B 1 29 ? 2.039 26.984 -0.841 1 97.5 29 GLU B O 1
ATOM 1708 N N . GLU B 1 30 ? 3.502 25.688 -1.816 1 97 30 GLU B N 1
ATOM 1709 C CA . GLU B 1 30 ? 3.979 26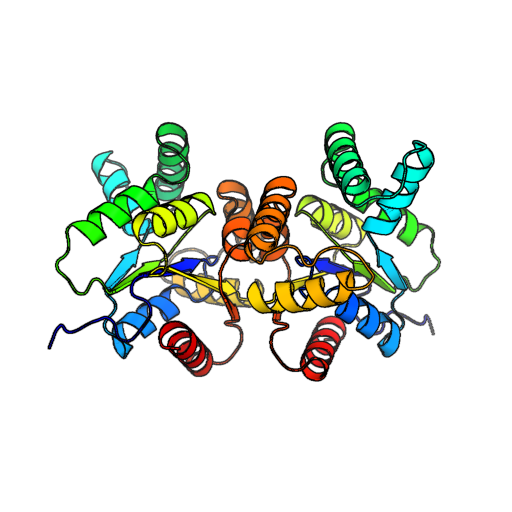.719 -2.73 1 97 30 GLU B CA 1
ATOM 1710 C C . GLU B 1 30 ? 2.906 27.094 -3.75 1 97 30 GLU B C 1
ATOM 1712 O O . GLU B 1 30 ? 2.703 28.281 -4.039 1 97 30 GLU B O 1
ATOM 1717 N N . ALA B 1 31 ? 2.207 26.141 -4.254 1 95.69 31 ALA B N 1
ATOM 1718 C CA . ALA B 1 31 ? 1.296 26.391 -5.367 1 95.69 31 ALA B CA 1
ATOM 1719 C C . ALA B 1 31 ? -0.089 26.781 -4.871 1 95.69 31 ALA B C 1
ATOM 1721 O O . ALA B 1 31 ? -0.792 27.562 -5.527 1 95.69 31 ALA B O 1
ATOM 1722 N N . LEU B 1 32 ? -0.476 26.25 -3.666 1 94.94 32 LEU B N 1
ATOM 1723 C CA . LEU B 1 32 ? -1.871 26.422 -3.275 1 94.94 32 LEU B CA 1
ATOM 1724 C C . LEU B 1 32 ? -1.976 27.078 -1.906 1 94.94 32 LEU B C 1
ATOM 1726 O O . LEU B 1 32 ? -3.078 27.375 -1.438 1 94.94 32 LEU B O 1
ATOM 1730 N N . GLY B 1 33 ? -0.859 27.234 -1.249 1 94.62 33 GLY B N 1
ATOM 1731 C CA . GLY B 1 33 ? -0.854 27.953 0.018 1 94.62 33 GLY B CA 1
ATOM 1732 C C . GLY B 1 33 ? -1.228 27.078 1.198 1 94.62 33 GLY B C 1
ATOM 1733 O O . GLY B 1 33 ? -1.62 27.578 2.254 1 94.62 33 GLY B O 1
ATOM 1734 N N . TYR B 1 34 ? -1.159 25.766 1.027 1 97.06 34 TYR B N 1
ATOM 1735 C CA . TYR B 1 34 ? -1.44 24.859 2.139 1 97.06 34 TYR B CA 1
ATOM 1736 C C . TYR B 1 34 ? -0.418 25.031 3.256 1 97.06 34 TYR B C 1
ATOM 1738 O O . TYR B 1 34 ? 0.765 25.266 2.992 1 97.06 34 TYR B O 1
ATOM 1746 N N . LYS B 1 35 ? -0.869 24.953 4.488 1 96.88 35 LYS B N 1
ATOM 1747 C CA . LYS B 1 35 ? 0.043 24.844 5.625 1 96.88 35 LYS B CA 1
ATOM 1748 C C . LYS B 1 35 ? 0.437 23.391 5.871 1 96.88 35 LYS B C 1
ATOM 1750 O O . LYS B 1 35 ? -0.405 22.484 5.797 1 96.88 35 LYS B O 1
ATOM 1755 N N . ILE B 1 36 ? 1.706 23.156 6.203 1 98 36 ILE B N 1
ATOM 1756 C CA . ILE B 1 36 ? 2.207 21.797 6.375 1 98 36 ILE B CA 1
ATOM 1757 C C . ILE B 1 36 ? 2.201 21.422 7.859 1 98 36 ILE B C 1
ATOM 1759 O O . ILE B 1 36 ? 2.715 22.172 8.695 1 98 36 ILE B O 1
ATOM 1763 N N . ILE B 1 37 ? 1.616 20.359 8.156 1 97.5 37 ILE B N 1
ATOM 1764 C CA . ILE B 1 37 ? 1.792 19.703 9.445 1 97.5 37 ILE B CA 1
ATOM 1765 C C . ILE B 1 37 ? 2.578 18.406 9.258 1 97.5 37 ILE B C 1
ATOM 1767 O O . ILE B 1 37 ? 2.139 17.5 8.539 1 97.5 37 ILE B O 1
ATOM 1771 N N . ARG B 1 38 ? 3.693 18.328 9.859 1 96.88 38 ARG B N 1
ATOM 1772 C CA . ARG B 1 38 ? 4.473 17.094 9.867 1 96.88 38 ARG B CA 1
ATOM 1773 C C . ARG B 1 38 ? 4.195 16.281 11.125 1 96.88 38 ARG B C 1
ATOM 1775 O O . ARG B 1 38 ? 4.43 16.75 12.242 1 96.88 38 ARG B O 1
ATOM 1782 N N . MET B 1 39 ? 3.807 15.086 10.922 1 95.88 39 MET B N 1
ATOM 1783 C CA . MET B 1 39 ? 3.512 14.219 12.062 1 95.88 39 MET B CA 1
ATOM 1784 C C . MET B 1 39 ? 4.754 14.016 12.922 1 95.88 39 MET B C 1
ATOM 1786 O O . MET B 1 39 ? 4.66 13.93 14.148 1 95.88 39 MET B O 1
ATOM 1790 N N . SER B 1 40 ? 5.891 13.992 12.305 1 93.06 40 SER B N 1
ATOM 1791 C CA . SER B 1 40 ? 7.156 13.836 13.023 1 93.06 40 SER B CA 1
ATOM 1792 C C . SER B 1 40 ? 7.406 15.016 13.961 1 93.06 40 SER B C 1
ATOM 1794 O O . SER B 1 40 ? 7.973 14.844 15.039 1 93.06 40 SER B O 1
ATOM 1796 N N . ASP B 1 41 ? 7 16.25 13.547 1 93.75 41 ASP B N 1
ATOM 1797 C CA . ASP B 1 41 ? 7.184 17.438 14.375 1 93.75 41 ASP B CA 1
ATOM 1798 C C . ASP B 1 41 ? 6.387 17.328 15.672 1 93.75 41 ASP B C 1
ATOM 1800 O O . ASP B 1 41 ? 6.848 17.781 16.719 1 93.75 41 ASP B O 1
ATOM 1804 N N . LEU B 1 42 ? 5.27 16.75 15.562 1 93 42 LEU B N 1
ATOM 1805 C CA . LEU B 1 42 ? 4.441 16.562 16.75 1 93 42 LEU B CA 1
ATOM 1806 C C . LEU B 1 42 ? 5.086 15.562 17.703 1 93 42 LEU B C 1
ATOM 1808 O O . LEU B 1 42 ? 4.973 15.711 18.922 1 93 42 LEU B O 1
ATOM 1812 N N . LEU B 1 43 ? 5.75 14.586 17.172 1 91.75 43 LEU B N 1
ATOM 1813 C CA . LEU B 1 43 ? 6.473 13.609 17.984 1 91.75 43 LEU B CA 1
ATOM 1814 C C . LEU B 1 43 ? 7.688 14.25 18.641 1 91.75 43 LEU B C 1
ATOM 1816 O O . LEU B 1 43 ? 8.039 13.906 19.781 1 91.75 43 LEU B O 1
ATOM 1820 N N . ILE B 1 44 ? 8.375 15.125 17.906 1 91.81 44 ILE B N 1
ATOM 1821 C CA . ILE B 1 44 ? 9.547 15.812 18.422 1 91.81 44 ILE B CA 1
ATOM 1822 C C . ILE B 1 44 ? 9.164 16.594 19.688 1 91.81 44 ILE B C 1
ATOM 1824 O O . ILE B 1 44 ? 9.891 16.578 20.672 1 91.81 44 ILE B O 1
ATOM 1828 N N . GLU B 1 45 ? 8.039 17.219 19.594 1 90.88 45 GLU B N 1
ATOM 1829 C CA . GLU B 1 45 ? 7.555 17.953 20.766 1 90.88 45 GLU B CA 1
ATOM 1830 C C . GLU B 1 45 ? 7.398 17.047 21.969 1 90.88 45 GLU B C 1
ATOM 1832 O O . GLU B 1 45 ? 7.746 17.422 23.094 1 90.88 45 GLU B O 1
ATOM 1837 N N . GLU B 1 46 ? 6.93 15.852 21.719 1 90.12 46 GLU B N 1
ATOM 1838 C CA . GLU B 1 46 ? 6.746 14.875 22.781 1 90.12 46 GLU B CA 1
ATOM 1839 C C . GLU B 1 46 ? 8.094 14.375 23.312 1 90.12 46 GLU B C 1
ATOM 1841 O O . GLU B 1 46 ? 8.266 14.195 24.516 1 90.12 46 GLU B O 1
ATOM 1846 N N . VAL B 1 47 ? 9.016 14.117 22.438 1 92.69 47 VAL B N 1
ATOM 1847 C CA . VAL B 1 47 ? 10.352 13.664 22.797 1 92.69 47 VAL B CA 1
ATOM 1848 C C . VAL B 1 47 ? 11.039 14.711 23.672 1 92.69 47 VAL B C 1
ATOM 1850 O O . VAL B 1 47 ? 11.633 14.383 24.703 1 92.69 47 VAL B O 1
ATOM 1853 N N . GLU B 1 48 ? 10.852 15.969 23.281 1 94 48 GLU B N 1
ATOM 1854 C CA . GLU B 1 48 ? 11.43 17.078 24.031 1 94 48 GLU B CA 1
ATOM 1855 C C . GLU B 1 48 ? 10.781 17.203 25.406 1 94 48 GLU B C 1
ATOM 1857 O O . GLU B 1 48 ? 11.477 17.438 26.406 1 94 48 GLU B O 1
ATOM 1862 N N . ARG B 1 49 ? 9.594 17.047 25.469 1 92.5 49 ARG B N 1
ATOM 1863 C CA . ARG B 1 49 ? 8.867 17.125 26.719 1 92.5 49 ARG B CA 1
ATOM 1864 C C . ARG B 1 49 ? 9.344 16.047 27.703 1 92.5 49 ARG B C 1
ATOM 1866 O O . ARG B 1 49 ? 9.375 16.266 28.906 1 92.5 49 ARG B O 1
ATOM 1873 N N . ARG B 1 50 ? 9.75 14.945 27.156 1 92.69 50 ARG B N 1
ATOM 1874 C CA . ARG B 1 50 ? 10.211 13.82 27.969 1 92.69 50 ARG B CA 1
ATOM 1875 C C . ARG B 1 50 ? 11.688 13.961 28.312 1 92.69 50 ARG B C 1
ATOM 1877 O O . ARG B 1 50 ? 12.258 13.117 29 1 92.69 50 ARG B O 1
ATOM 1884 N N . GLY B 1 51 ? 12.328 14.953 27.734 1 93.88 51 GLY B N 1
ATOM 1885 C CA . GLY B 1 51 ? 13.734 15.203 28.031 1 93.88 51 GLY B CA 1
ATOM 1886 C C . GLY B 1 51 ? 14.672 14.289 27.25 1 93.88 51 GLY B C 1
ATOM 1887 O O . GLY B 1 51 ? 15.797 14.047 27.688 1 93.88 51 GLY B O 1
ATOM 1888 N N . LEU B 1 52 ? 14.188 13.812 26.203 1 93.44 52 LEU B N 1
ATOM 1889 C CA . LEU B 1 52 ? 14.992 12.906 25.406 1 93.44 52 LEU B CA 1
ATOM 1890 C C . LEU B 1 52 ? 15.656 13.648 24.25 1 93.44 52 LEU B C 1
ATOM 1892 O O . LEU B 1 52 ? 15.156 14.688 23.797 1 93.44 52 LEU B O 1
ATOM 1896 N N . ARG B 1 53 ? 16.828 13.102 23.859 1 92.06 53 ARG B N 1
ATOM 1897 C CA . ARG B 1 53 ? 17.484 13.633 22.672 1 92.06 53 ARG B CA 1
ATOM 1898 C C . ARG B 1 53 ? 16.719 13.281 21.422 1 92.06 53 ARG B C 1
ATOM 1900 O O . ARG B 1 53 ? 16.266 12.141 21.266 1 92.06 53 ARG B O 1
ATOM 1907 N N . LYS B 1 54 ? 16.656 14.234 20.516 1 89.06 54 LYS B N 1
ATOM 1908 C CA . LYS B 1 54 ? 15.961 14.023 19.25 1 89.06 54 LYS B CA 1
ATOM 1909 C C . LYS B 1 54 ? 16.797 13.156 18.312 1 89.06 54 LYS B C 1
ATOM 1911 O O . LYS B 1 54 ? 17.812 13.602 17.781 1 89.06 54 LYS B O 1
ATOM 1916 N N . THR B 1 55 ? 16.453 11.922 18.188 1 87.62 55 THR B N 1
ATOM 1917 C CA . THR B 1 55 ? 17.031 10.977 17.234 1 87.62 55 THR B CA 1
ATOM 1918 C C . THR B 1 55 ? 15.938 10.172 16.547 1 87.62 55 THR B C 1
ATOM 1920 O O . THR B 1 55 ? 14.789 10.172 16.984 1 87.62 55 THR B O 1
ATOM 1923 N N . ARG B 1 56 ? 16.297 9.594 15.414 1 82.94 56 ARG B N 1
ATOM 1924 C CA . ARG B 1 56 ? 15.352 8.727 14.727 1 82.94 56 ARG B CA 1
ATOM 1925 C C . ARG B 1 56 ? 14.859 7.613 15.656 1 82.94 56 ARG B C 1
ATOM 1927 O O . ARG B 1 56 ? 13.68 7.27 15.648 1 82.94 56 ARG B O 1
ATOM 1934 N N . GLU B 1 57 ? 15.75 7.129 16.422 1 85.75 57 GLU B N 1
ATOM 1935 C CA . GLU B 1 57 ? 15.445 6.043 17.344 1 85.75 57 GLU B CA 1
ATOM 1936 C C . GLU B 1 57 ? 14.492 6.512 18.438 1 85.75 57 GLU B C 1
ATOM 1938 O O . GLU B 1 57 ? 13.547 5.805 18.797 1 85.75 57 GLU B O 1
ATOM 1943 N N . SER B 1 58 ? 14.797 7.648 19 1 90.38 58 SER B N 1
ATOM 1944 C CA . SER B 1 58 ? 13.93 8.156 20.062 1 90.38 58 SER B CA 1
ATOM 1945 C C . SER B 1 58 ? 12.547 8.492 19.531 1 90.38 58 SER B C 1
ATOM 1947 O O . SER B 1 58 ? 11.539 8.242 20.203 1 90.38 58 SER B O 1
ATOM 1949 N N . LEU B 1 59 ? 12.508 9.047 18.344 1 90.19 59 LEU B N 1
ATOM 1950 C CA . LEU B 1 59 ? 11.219 9.367 17.734 1 90.19 59 LEU B CA 1
ATOM 1951 C C . LEU B 1 59 ? 10.391 8.102 17.516 1 90.19 59 LEU B C 1
ATOM 1953 O O . LEU B 1 59 ? 9.203 8.07 17.812 1 90.19 59 LEU B O 1
ATOM 1957 N N . ARG B 1 60 ? 11.031 7.102 17.016 1 87.81 60 ARG B N 1
ATOM 1958 C CA . ARG B 1 60 ? 10.359 5.832 16.781 1 87.81 60 ARG B CA 1
ATOM 1959 C C . ARG B 1 60 ? 9.859 5.219 18.078 1 87.81 60 ARG B C 1
ATOM 1961 O O . ARG B 1 60 ? 8.695 4.812 18.188 1 87.81 60 ARG B O 1
ATOM 1968 N N . SER B 1 61 ? 10.734 5.195 19.047 1 91.81 61 SER B N 1
ATOM 1969 C CA . SER B 1 61 ? 10.391 4.594 20.344 1 91.81 61 SER B CA 1
ATOM 1970 C C . SER B 1 61 ? 9.234 5.332 21 1 91.81 61 SER B C 1
ATOM 1972 O O . SER B 1 61 ? 8.281 4.711 21.484 1 91.81 61 SER B O 1
ATOM 1974 N N . VAL B 1 62 ? 9.359 6.609 21.031 1 92.5 62 VAL B N 1
ATOM 1975 C CA . VAL B 1 62 ? 8.305 7.422 21.625 1 92.5 62 VAL B CA 1
ATOM 1976 C C . VAL B 1 62 ? 7.012 7.27 20.844 1 92.5 62 VAL B C 1
ATOM 1978 O O . VAL B 1 62 ? 5.926 7.195 21.422 1 92.5 62 VAL B O 1
ATOM 1981 N N . GLY B 1 63 ? 7.098 7.254 19.516 1 92.62 63 GLY B N 1
ATOM 1982 C CA . GLY B 1 63 ? 5.934 7.035 18.672 1 92.62 63 GLY B CA 1
ATOM 1983 C C . GLY B 1 63 ? 5.211 5.734 18.969 1 92.62 63 GLY B C 1
ATOM 1984 O O . GLY B 1 63 ? 3.982 5.699 19.031 1 92.62 63 GLY B O 1
ATOM 1985 N N . ILE B 1 64 ? 6.004 4.703 19.172 1 93.31 64 ILE B N 1
ATOM 1986 C CA . ILE B 1 64 ? 5.453 3.389 19.484 1 93.31 64 ILE B CA 1
ATOM 1987 C C . ILE B 1 64 ? 4.781 3.424 20.859 1 93.31 64 ILE B C 1
ATOM 1989 O O . ILE B 1 64 ? 3.652 2.953 21.016 1 93.31 64 ILE B O 1
ATOM 1993 N N . GLU B 1 65 ? 5.422 4.02 21.75 1 94.5 65 GLU B N 1
ATOM 1994 C CA . GLU B 1 65 ? 4.914 4.086 23.125 1 94.5 65 GLU B CA 1
ATOM 1995 C C . GLU B 1 65 ? 3.621 4.891 23.188 1 94.5 65 GLU B C 1
ATOM 1997 O O . GLU B 1 65 ? 2.658 4.473 23.828 1 94.5 65 GLU B O 1
ATOM 2002 N N . LEU B 1 66 ? 3.613 5.984 22.578 1 94.5 66 LEU B N 1
ATOM 2003 C CA . LEU B 1 66 ? 2.434 6.844 22.578 1 94.5 66 LEU B CA 1
ATOM 2004 C C . LEU B 1 66 ? 1.229 6.109 22 1 94.5 66 LEU B C 1
ATOM 2006 O O . LEU B 1 66 ? 0.123 6.207 22.531 1 94.5 66 LEU B O 1
ATOM 2010 N N . ARG B 1 67 ? 1.412 5.402 20.953 1 93.94 67 ARG B N 1
ATOM 2011 C CA . ARG B 1 67 ? 0.331 4.668 20.297 1 93.94 67 ARG B CA 1
ATOM 2012 C C . ARG B 1 67 ? -0.151 3.514 21.172 1 93.94 67 ARG B C 1
ATOM 2014 O O . ARG B 1 67 ? -1.341 3.191 21.188 1 93.94 67 ARG B O 1
ATOM 2021 N N . ARG B 1 68 ? 0.796 2.9 21.859 1 94.81 68 ARG B N 1
ATOM 2022 C CA . ARG B 1 68 ? 0.437 1.829 22.781 1 94.81 68 ARG B CA 1
ATOM 2023 C C . ARG B 1 68 ? -0.405 2.363 23.938 1 94.81 68 ARG B C 1
ATOM 2025 O O . ARG B 1 68 ? -1.401 1.747 24.312 1 94.81 68 ARG B O 1
ATOM 2032 N N . GLU B 1 69 ? -0.061 3.51 24.406 1 95.19 69 GLU B N 1
ATOM 2033 C CA . GLU B 1 69 ? -0.677 4.066 25.609 1 95.19 69 GLU B CA 1
ATOM 2034 C C . GLU B 1 69 ? -1.977 4.793 25.266 1 95.19 69 GLU B C 1
ATOM 2036 O O . GLU B 1 69 ? -2.938 4.742 26.047 1 95.19 69 GLU B O 1
ATOM 2041 N N . ARG B 1 70 ? -1.947 5.441 24.156 1 96.12 70 ARG B N 1
ATOM 2042 C CA . ARG B 1 70 ? -3.045 6.371 23.922 1 96.12 70 ARG B CA 1
ATOM 2043 C C . ARG B 1 70 ? -3.793 6.023 22.641 1 96.12 70 ARG B C 1
ATOM 2045 O O . ARG B 1 70 ? -4.676 6.766 22.203 1 96.12 70 ARG B O 1
ATOM 2052 N N . GLY B 1 71 ? -3.416 4.91 22.016 1 96.25 71 GLY B N 1
ATOM 2053 C CA . GLY B 1 71 ? -4.094 4.457 20.797 1 96.25 71 GLY B CA 1
ATOM 2054 C C . GLY B 1 71 ? -3.332 4.785 19.531 1 96.25 71 GLY B C 1
ATOM 2055 O O . GLY B 1 71 ? -2.568 5.754 19.5 1 96.25 71 GLY B O 1
ATOM 2056 N N . ALA B 1 72 ? -3.613 4.07 18.484 1 95.75 72 ALA B N 1
ATOM 2057 C CA . ALA B 1 72 ? -2.871 4.113 17.219 1 95.75 72 ALA B CA 1
ATOM 2058 C C . ALA B 1 72 ? -3.033 5.469 16.531 1 95.75 72 ALA B C 1
ATOM 2060 O O . ALA B 1 72 ? -2.209 5.852 15.703 1 95.75 72 ALA B O 1
ATOM 2061 N N . SER B 1 73 ? -4.07 6.234 16.922 1 97.25 73 SER B N 1
ATOM 2062 C CA . SER B 1 73 ? -4.367 7.473 16.203 1 97.25 73 SER B CA 1
ATOM 2063 C C . SER B 1 73 ? -3.941 8.695 17.016 1 97.25 73 SER B C 1
ATOM 2065 O O . SER B 1 73 ? -4.312 9.82 16.688 1 97.25 73 SER B O 1
ATOM 2067 N N . VAL B 1 74 ? -3.162 8.523 18.016 1 96.88 74 VAL B N 1
ATOM 2068 C CA . VAL B 1 74 ? -2.871 9.57 18.984 1 96.88 74 VAL B CA 1
ATOM 2069 C C . VAL B 1 74 ? -2.195 10.75 18.297 1 96.88 74 VAL B C 1
ATOM 2071 O O . VAL B 1 74 ? -2.49 11.906 18.594 1 96.88 74 VAL B O 1
ATOM 2074 N N . ILE B 1 75 ? -1.323 10.508 17.406 1 96.38 75 ILE B N 1
ATOM 2075 C CA . ILE B 1 75 ? -0.589 11.586 16.75 1 96.38 75 ILE B CA 1
ATOM 2076 C C . ILE B 1 75 ? -1.528 12.383 15.852 1 96.38 75 ILE B C 1
ATOM 2078 O O . ILE B 1 75 ? -1.428 13.609 15.758 1 96.38 75 ILE B O 1
ATOM 2082 N N . ALA B 1 76 ? -2.436 11.664 15.172 1 97.94 76 ALA B N 1
ATOM 2083 C CA . ALA B 1 76 ? -3.451 12.328 14.359 1 97.94 76 ALA B CA 1
ATOM 2084 C C . ALA B 1 76 ? -4.316 13.25 15.211 1 97.94 76 ALA B C 1
ATOM 2086 O O . ALA B 1 76 ? -4.668 14.352 14.781 1 97.94 76 ALA B O 1
ATOM 2087 N N . LYS B 1 77 ? -4.652 12.828 16.391 1 97.56 77 LYS B N 1
ATOM 2088 C CA . LYS B 1 77 ? -5.465 13.648 17.281 1 97.56 77 LYS B CA 1
ATOM 2089 C C . LYS B 1 77 ? -4.754 14.953 17.625 1 97.56 77 LYS B C 1
ATOM 2091 O O . LYS B 1 77 ? -5.383 16.016 17.672 1 97.56 77 LYS B O 1
ATOM 2096 N N . LEU B 1 78 ? -3.484 14.867 17.859 1 95.5 78 LEU B N 1
ATOM 2097 C CA . LEU B 1 78 ? -2.701 16.078 18.125 1 95.5 78 LEU B CA 1
ATOM 2098 C C . LEU B 1 78 ? -2.717 17 16.922 1 95.5 78 LEU B C 1
ATOM 2100 O O . LEU B 1 78 ? -2.877 18.219 17.078 1 95.5 78 LEU B O 1
ATOM 2104 N N . ALA B 1 79 ? -2.543 16.484 15.734 1 97.31 79 ALA B N 1
ATOM 2105 C CA . ALA B 1 79 ? -2.57 17.266 14.5 1 97.31 79 ALA B CA 1
ATOM 2106 C C . ALA B 1 79 ? -3.92 17.969 14.32 1 97.31 79 ALA B C 1
ATOM 2108 O O . ALA B 1 79 ? -3.98 19.141 13.953 1 97.31 79 ALA B O 1
ATOM 2109 N N . ILE B 1 80 ? -4.961 17.219 14.562 1 97.75 80 ILE B N 1
ATOM 2110 C CA . ILE B 1 80 ? -6.324 17.734 14.398 1 97.75 80 ILE B CA 1
ATOM 2111 C C . ILE B 1 80 ? -6.555 18.906 15.352 1 97.75 80 ILE B C 1
ATOM 2113 O O . ILE B 1 80 ? -7.156 19.906 14.969 1 97.75 80 ILE B O 1
ATOM 2117 N N . GLU B 1 81 ? -6.066 18.75 16.578 1 95.81 81 GLU B N 1
ATOM 2118 C CA . GLU B 1 81 ? -6.188 19.844 17.547 1 95.81 81 GLU B CA 1
ATOM 2119 C C . GLU B 1 81 ? -5.477 21.109 17.047 1 95.81 81 GLU B C 1
ATOM 2121 O O . GLU B 1 81 ? -5.988 22.219 17.188 1 95.81 81 GLU B O 1
ATOM 2126 N N . THR B 1 82 ? -4.348 20.906 16.484 1 94.06 82 THR B N 1
ATOM 2127 C CA . THR B 1 82 ? -3.607 22.016 15.898 1 94.06 82 THR B CA 1
ATOM 2128 C C . THR B 1 82 ? -4.422 22.703 14.797 1 94.06 82 THR B C 1
ATOM 2130 O O . THR B 1 82 ? -4.488 23.922 14.742 1 94.06 82 THR B O 1
ATOM 2133 N N . ILE B 1 83 ? -5.035 21.938 13.922 1 95.94 83 ILE B N 1
ATOM 2134 C CA . ILE B 1 83 ? -5.824 22.453 12.805 1 95.94 83 ILE B CA 1
ATOM 2135 C C . ILE B 1 83 ? -7.043 23.203 13.336 1 95.94 83 ILE B C 1
ATOM 2137 O O . ILE B 1 83 ? -7.355 24.297 12.867 1 95.94 83 ILE B O 1
ATOM 2141 N N . LYS B 1 84 ? -7.633 22.656 14.336 1 95 84 LYS B N 1
ATOM 2142 C CA . LYS B 1 84 ? -8.859 23.234 14.891 1 95 84 LYS B CA 1
ATOM 2143 C C . LYS B 1 84 ? -8.578 24.578 15.562 1 95 84 LYS B C 1
ATOM 2145 O O . LYS B 1 84 ? -9.453 25.453 15.602 1 95 84 LYS B O 1
ATOM 2150 N N . ARG B 1 85 ? -7.461 24.75 16.047 1 93.5 85 ARG B N 1
ATOM 2151 C CA . ARG B 1 85 ? -7.094 25.969 16.75 1 93.5 85 ARG B CA 1
ATOM 2152 C C . ARG B 1 85 ? -6.73 27.078 15.758 1 93.5 85 ARG B C 1
ATOM 2154 O O . ARG B 1 85 ? -6.652 28.25 16.125 1 93.5 85 ARG B O 1
ATOM 2161 N N . SER B 1 86 ? -6.512 26.719 14.539 1 90.31 86 SER B N 1
ATOM 2162 C CA . SER B 1 86 ? -6.133 27.703 13.523 1 90.31 86 SER B CA 1
ATOM 2163 C C . SER B 1 86 ? -7.359 28.375 12.914 1 90.31 86 SER B C 1
ATOM 2165 O O . SER B 1 86 ? -8.414 27.75 12.781 1 90.31 86 SER B O 1
ATOM 2167 N N . PRO B 1 87 ? -7.27 29.625 12.531 1 86.81 87 PRO B N 1
ATOM 2168 C CA . PRO B 1 87 ? -8.383 30.312 11.875 1 86.81 87 PRO B CA 1
ATOM 2169 C C . PRO B 1 87 ? -8.641 29.812 10.461 1 86.81 87 PRO B C 1
ATOM 2171 O O . PRO B 1 87 ? -7.727 29.312 9.805 1 86.81 87 PRO B O 1
ATOM 2174 N N . PRO B 1 88 ? -9.875 30.016 10 1 84.62 88 PRO B N 1
ATOM 2175 C CA . PRO B 1 88 ? -10.172 29.656 8.609 1 84.62 88 PRO B CA 1
ATOM 2176 C C . PRO B 1 88 ? -9.516 30.594 7.605 1 84.62 88 PRO B C 1
ATOM 2178 O O . PRO B 1 88 ? -9.211 31.75 7.938 1 84.62 88 PRO B O 1
ATOM 2181 N N . PRO B 1 89 ? -9.289 30.188 6.305 1 81.56 89 PRO B N 1
ATOM 2182 C CA . PRO B 1 89 ? -9.539 28.844 5.785 1 81.56 89 PRO B CA 1
ATOM 2183 C C . PRO B 1 89 ? -8.508 27.828 6.258 1 81.56 89 PRO B C 1
ATOM 2185 O O . PRO B 1 89 ? -7.32 28.156 6.379 1 81.56 89 PRO B O 1
ATOM 2188 N N . ARG B 1 90 ? -8.836 26.672 6.574 1 87.81 90 ARG B N 1
ATOM 2189 C CA . ARG B 1 90 ? -7.984 25.578 7.043 1 87.81 90 ARG B CA 1
ATOM 2190 C C . ARG B 1 90 ? -7.562 24.672 5.887 1 87.81 90 ARG B C 1
ATOM 2192 O O . ARG B 1 90 ? -8.219 23.672 5.609 1 87.81 90 ARG B O 1
ATOM 2199 N N . CYS B 1 91 ? -6.562 25.156 5.207 1 95.19 91 CYS B N 1
ATOM 2200 C CA . CYS B 1 91 ? -5.969 24.359 4.141 1 95.19 91 CYS B CA 1
ATOM 2201 C C . CYS B 1 91 ? -4.652 23.734 4.594 1 95.19 91 CYS B C 1
ATOM 2203 O O . CYS B 1 91 ? -3.635 24.438 4.688 1 95.19 91 CYS B O 1
ATOM 2205 N N . TYR B 1 92 ? -4.719 22.453 4.891 1 97.75 92 TYR B N 1
ATOM 2206 C CA . TYR B 1 92 ? -3.559 21.797 5.492 1 97.75 92 TYR B CA 1
ATOM 2207 C C . TYR B 1 92 ? -3.166 20.547 4.719 1 97.75 92 TYR B C 1
ATOM 2209 O O . TYR B 1 92 ? -4.027 19.828 4.203 1 97.75 92 TYR B O 1
ATOM 2217 N N . VAL B 1 93 ? -1.942 20.344 4.605 1 98.31 93 VAL B N 1
ATOM 2218 C CA . VAL B 1 93 ? -1.387 19.062 4.211 1 98.31 93 VAL B CA 1
ATOM 2219 C C . VAL B 1 93 ? -0.71 18.406 5.41 1 98.31 93 VAL B C 1
ATOM 2221 O O . VAL B 1 93 ? 0.151 19 6.055 1 98.31 93 VAL B O 1
ATOM 2224 N N . VAL B 1 94 ? -1.139 17.25 5.746 1 98.56 94 VAL B N 1
ATOM 2225 C CA . VAL B 1 94 ? -0.581 16.469 6.852 1 98.56 94 VAL B CA 1
ATOM 2226 C C . VAL B 1 94 ? 0.372 15.406 6.305 1 98.56 94 VAL B C 1
ATOM 2228 O O . VAL B 1 94 ? -0.056 14.461 5.641 1 98.56 94 VAL B O 1
ATOM 2231 N N . ASN B 1 95 ? 1.598 15.531 6.613 1 98.31 95 ASN B N 1
ATOM 2232 C CA . ASN B 1 95 ? 2.676 14.703 6.078 1 98.31 95 ASN B CA 1
ATOM 2233 C C . ASN B 1 95 ? 3.102 13.625 7.066 1 98.31 95 ASN B C 1
ATOM 2235 O O . ASN B 1 95 ? 3.559 13.93 8.172 1 98.31 95 ASN B O 1
ATOM 2239 N N . GLY B 1 96 ? 2.924 12.406 6.582 1 97.06 96 GLY B N 1
ATOM 2240 C CA . GLY B 1 96 ? 3.494 11.344 7.398 1 97.06 96 GLY B CA 1
ATOM 2241 C C . GLY B 1 96 ? 2.445 10.477 8.07 1 97.06 96 GLY B C 1
ATOM 2242 O O . GLY B 1 96 ? 2.674 9.953 9.164 1 97.06 96 GLY B O 1
ATOM 2243 N N . ILE B 1 97 ? 1.312 10.312 7.559 1 97.94 97 ILE B N 1
ATOM 2244 C CA . ILE B 1 97 ? 0.31 9.383 8.055 1 97.94 97 ILE B CA 1
ATOM 2245 C C . ILE B 1 97 ? 0.9 7.977 8.117 1 97.94 97 ILE B C 1
ATOM 2247 O O . ILE B 1 97 ? 1.6 7.547 7.199 1 97.94 97 ILE B O 1
ATOM 2251 N N . ARG B 1 98 ? 0.587 7.289 9.219 1 95.38 98 ARG B N 1
ATOM 2252 C CA . ARG B 1 98 ? 1.312 6.035 9.414 1 95.38 98 ARG B CA 1
ATOM 2253 C C . ARG B 1 98 ? 0.371 4.84 9.344 1 95.38 98 ARG B C 1
ATOM 2255 O O . ARG B 1 98 ? 0.8 3.723 9.055 1 95.38 98 ARG B O 1
ATOM 2262 N N . ASN B 1 99 ? -0.896 5.031 9.711 1 95.81 99 ASN B N 1
ATOM 2263 C CA . ASN B 1 99 ? -1.81 3.898 9.781 1 95.81 99 ASN B CA 1
ATOM 2264 C C . ASN B 1 99 ? -3.24 4.305 9.438 1 95.81 99 ASN B C 1
ATOM 2266 O O . ASN B 1 99 ? -3.529 5.492 9.281 1 95.81 99 ASN B O 1
ATOM 2270 N N . ILE B 1 100 ? -4.117 3.354 9.273 1 96.19 100 ILE B N 1
ATOM 2271 C CA . ILE B 1 100 ? -5.492 3.588 8.836 1 96.19 100 ILE B CA 1
ATOM 2272 C C . ILE B 1 100 ? -6.25 4.344 9.922 1 96.19 100 ILE B C 1
ATOM 2274 O O . ILE B 1 100 ? -7.102 5.188 9.625 1 96.19 100 ILE B O 1
ATOM 2278 N N . GLU B 1 101 ? -5.965 4.074 11.156 1 96.94 101 GLU B N 1
ATOM 2279 C CA . GLU B 1 101 ? -6.652 4.719 12.273 1 96.94 101 GLU B CA 1
ATOM 2280 C C . GLU B 1 101 ? -6.457 6.234 12.234 1 96.94 101 GLU B C 1
ATOM 2282 O O . GLU B 1 101 ? -7.359 6.988 12.609 1 96.94 101 GLU B O 1
ATOM 2287 N N . GLU B 1 102 ? -5.316 6.637 11.836 1 97.94 102 GLU B N 1
ATOM 2288 C CA . GLU B 1 102 ? -5.062 8.07 11.711 1 97.94 102 GLU B CA 1
ATOM 2289 C C . GLU B 1 102 ? -5.93 8.688 10.617 1 97.94 102 GLU B C 1
ATOM 2291 O O . GLU B 1 102 ? -6.48 9.781 10.805 1 97.94 102 GLU B O 1
ATOM 2296 N N . ILE B 1 103 ? -6.047 7.996 9.516 1 97.75 103 ILE B N 1
ATOM 2297 C CA . ILE B 1 103 ? -6.914 8.453 8.43 1 97.75 103 ILE B CA 1
ATOM 2298 C C . ILE B 1 103 ? -8.352 8.562 8.938 1 97.75 103 ILE B C 1
ATOM 2300 O O . ILE B 1 103 ? -9.023 9.57 8.695 1 97.75 103 ILE B O 1
ATOM 2304 N N . ASP B 1 104 ? -8.758 7.586 9.68 1 97.31 104 ASP B N 1
ATOM 2305 C CA . ASP B 1 104 ? -10.117 7.543 10.211 1 97.31 104 ASP B CA 1
ATOM 2306 C C . ASP B 1 104 ? -10.383 8.75 11.117 1 97.31 104 ASP B C 1
ATOM 2308 O O . ASP B 1 104 ? -11.469 9.328 11.07 1 97.31 104 ASP B O 1
ATOM 2312 N N . GLU B 1 105 ? -9.422 9.047 11.906 1 98.06 105 GLU B N 1
ATOM 2313 C CA . GLU B 1 105 ? -9.594 10.172 12.828 1 98.06 105 GLU B CA 1
ATOM 2314 C C . GLU B 1 105 ? -9.836 11.477 12.07 1 98.06 105 GLU B C 1
ATOM 2316 O O . GLU B 1 105 ? -10.711 12.258 12.445 1 98.06 105 GLU B O 1
ATOM 2321 N N . PHE B 1 106 ? -9.102 11.695 11.008 1 98.12 106 PHE B N 1
ATOM 2322 C CA . PHE B 1 106 ? -9.266 12.906 10.219 1 98.12 106 PHE B CA 1
ATOM 2323 C C . PHE B 1 106 ? -10.617 12.914 9.523 1 98.12 106 PHE B C 1
ATOM 2325 O O . PHE B 1 106 ? -11.289 13.953 9.461 1 98.12 106 PHE B O 1
ATOM 2332 N N . LYS B 1 107 ? -10.984 11.789 8.953 1 96.56 107 LYS B N 1
ATOM 2333 C CA . LYS B 1 107 ? -12.258 11.695 8.25 1 96.56 107 LYS B CA 1
ATOM 2334 C C . LYS B 1 107 ? -13.43 11.906 9.211 1 96.56 107 LYS B C 1
ATOM 2336 O O . LYS B 1 107 ? -14.438 12.508 8.844 1 96.56 107 LYS B O 1
ATOM 2341 N N . LYS B 1 108 ? -13.289 11.312 10.359 1 97.31 108 LYS B N 1
ATOM 2342 C CA . LYS B 1 108 ? -14.312 11.5 11.391 1 97.31 108 LYS B CA 1
ATOM 2343 C C . LYS B 1 108 ? -14.492 12.984 11.711 1 97.31 108 LYS B C 1
ATOM 2345 O O . LYS B 1 108 ? -15.617 13.453 11.867 1 97.31 108 LYS B O 1
ATOM 2350 N N . GLU B 1 109 ? -13.445 13.703 11.766 1 96.88 109 GLU B N 1
ATOM 2351 C CA . GLU B 1 109 ? -13.477 15.086 12.211 1 96.88 109 GLU B CA 1
ATOM 2352 C C . GLU B 1 109 ? -13.852 16.031 11.062 1 96.88 109 GLU B C 1
ATOM 2354 O O . GLU B 1 109 ? -14.594 16.984 11.266 1 96.88 109 GLU B O 1
ATOM 2359 N N . PHE B 1 110 ? -13.344 15.758 9.82 1 95.81 110 PHE B N 1
ATOM 2360 C CA . PHE B 1 110 ? -13.445 16.766 8.766 1 95.81 110 PHE B CA 1
ATOM 2361 C C . PHE B 1 110 ? -14.273 16.234 7.602 1 95.81 110 PHE B C 1
ATOM 2363 O O . PHE B 1 110 ? -14.5 16.953 6.625 1 95.81 110 PHE B O 1
ATOM 2370 N N . GLY B 1 111 ? -14.625 14.969 7.629 1 93.56 111 GLY B N 1
ATOM 2371 C CA . GLY B 1 111 ? -15.555 14.375 6.676 1 93.56 111 GLY B CA 1
ATOM 2372 C C . GLY B 1 111 ? -15.062 14.445 5.242 1 93.56 111 GLY B C 1
ATOM 2373 O O . GLY B 1 111 ? -13.93 14.055 4.949 1 93.56 111 GLY B O 1
ATOM 2374 N N . GLU B 1 112 ? -15.875 15.023 4.359 1 91.25 112 GLU B N 1
ATOM 2375 C CA . GLU B 1 112 ? -15.625 15.039 2.92 1 91.25 112 GLU B CA 1
ATOM 2376 C C . GLU B 1 112 ? -14.516 16.031 2.562 1 91.25 112 GLU B C 1
ATOM 2378 O O . GLU B 1 112 ? -14.055 16.062 1.422 1 91.25 112 GLU B O 1
ATOM 2383 N N . ASP B 1 113 ? -14.086 16.766 3.518 1 94.06 113 ASP B N 1
ATOM 2384 C CA . ASP B 1 113 ? -13.023 17.734 3.27 1 94.06 113 ASP B CA 1
ATOM 2385 C C . ASP B 1 113 ? -11.656 17.047 3.217 1 94.06 113 ASP B C 1
ATOM 2387 O O . ASP B 1 113 ? -10.664 17.672 2.846 1 94.06 113 ASP B O 1
ATOM 2391 N N . VAL B 1 114 ? -11.617 15.766 3.547 1 96.31 114 VAL B N 1
ATOM 2392 C CA . VAL B 1 114 ? -10.359 15.039 3.662 1 96.31 114 VAL B CA 1
ATOM 2393 C C . VAL B 1 114 ? -10.117 14.219 2.396 1 96.31 114 VAL B C 1
ATOM 2395 O O . VAL B 1 114 ? -11.023 13.531 1.909 1 96.31 114 VAL B O 1
ATOM 2398 N N . ILE B 1 115 ? -8.922 14.305 1.871 1 96.12 115 ILE B N 1
ATOM 2399 C CA . ILE B 1 115 ? -8.469 13.398 0.82 1 96.12 115 ILE B CA 1
ATOM 2400 C C . ILE B 1 115 ? -7.129 12.773 1.22 1 96.12 115 ILE B C 1
ATOM 2402 O O . ILE B 1 115 ? -6.27 13.445 1.793 1 96.12 115 ILE B O 1
ATOM 2406 N N . THR B 1 116 ? -7.004 11.516 1.028 1 97.38 116 THR B N 1
ATOM 2407 C CA . THR B 1 116 ? -5.762 10.812 1.329 1 97.38 116 THR B CA 1
ATOM 2408 C C . THR B 1 116 ? -5.047 10.398 0.044 1 97.38 116 THR B C 1
ATOM 2410 O O . THR B 1 116 ? -5.645 9.758 -0.825 1 97.38 116 THR B O 1
ATOM 2413 N N . ILE B 1 117 ? -3.818 10.797 -0.081 1 97.38 117 ILE B N 1
ATOM 2414 C CA . ILE B 1 117 ? -3.01 10.492 -1.257 1 97.38 117 ILE B CA 1
ATOM 2415 C C . ILE B 1 117 ? -1.82 9.625 -0.856 1 97.38 117 ILE B C 1
ATOM 2417 O O . ILE B 1 117 ? -1.015 10.016 -0.008 1 97.38 117 ILE B O 1
ATOM 2421 N N . ALA B 1 118 ? -1.757 8.445 -1.465 1 98.12 118 ALA B N 1
ATOM 2422 C CA . ALA B 1 118 ? -0.61 7.559 -1.288 1 98.12 118 ALA B CA 1
ATOM 2423 C C . ALA B 1 118 ? 0.461 7.832 -2.342 1 98.12 118 ALA B C 1
ATOM 2425 O O . ALA B 1 118 ? 0.176 7.824 -3.541 1 98.12 118 ALA B O 1
ATOM 2426 N N . ILE B 1 119 ? 1.644 8.102 -1.868 1 98.12 119 ILE B N 1
ATOM 2427 C CA . ILE B 1 119 ? 2.775 8.305 -2.766 1 98.12 119 ILE B CA 1
ATOM 2428 C C . ILE B 1 119 ? 3.684 7.082 -2.742 1 98.12 119 ILE B C 1
ATOM 2430 O O . ILE B 1 119 ? 4.148 6.664 -1.68 1 98.12 119 ILE B O 1
ATOM 2434 N N . LEU B 1 120 ? 3.906 6.562 -3.912 1 97.31 120 LEU B N 1
ATOM 2435 C CA . LEU B 1 120 ? 4.695 5.344 -4.035 1 97.31 120 LEU B CA 1
ATOM 2436 C C . LEU B 1 120 ? 5.91 5.566 -4.93 1 97.31 120 LEU B C 1
ATOM 2438 O O . LEU B 1 120 ? 5.859 6.387 -5.852 1 97.31 120 LEU B O 1
ATOM 2442 N N . SER B 1 121 ? 6.949 4.883 -4.613 1 96.06 121 SER B N 1
ATOM 2443 C CA . SER B 1 121 ? 8.188 4.863 -5.391 1 96.06 121 SER B CA 1
ATOM 2444 C C . SER B 1 121 ? 8.938 3.551 -5.199 1 96.06 121 SER B C 1
ATOM 2446 O O . SER B 1 121 ? 8.844 2.922 -4.145 1 96.06 121 SER B O 1
ATOM 2448 N N . SER B 1 122 ? 9.672 3.158 -6.219 1 93.38 122 SER B N 1
ATOM 2449 C CA . SER B 1 122 ? 10.422 1.911 -6.141 1 93.38 122 SER B CA 1
ATOM 2450 C C . SER B 1 122 ? 11.445 1.952 -5.008 1 93.38 122 SER B C 1
ATOM 2452 O O . SER B 1 122 ? 11.938 3.023 -4.648 1 93.38 122 SER B O 1
ATOM 2454 N N . LYS B 1 123 ? 11.766 0.779 -4.5 1 92.88 123 LYS B N 1
ATOM 2455 C CA . LYS B 1 123 ? 12.695 0.675 -3.381 1 92.88 123 LYS B CA 1
ATOM 2456 C C . LYS B 1 123 ? 14.07 1.236 -3.752 1 92.88 123 LYS B C 1
ATOM 2458 O O . LYS B 1 123 ? 14.68 1.966 -2.967 1 92.88 123 LYS B O 1
ATOM 2463 N N . TRP B 1 124 ? 14.438 0.942 -4.871 1 91.44 124 TRP B N 1
ATOM 2464 C CA . TRP B 1 124 ? 15.766 1.373 -5.293 1 91.44 124 TRP B CA 1
ATOM 2465 C C . TRP B 1 124 ? 15.836 2.893 -5.391 1 91.44 124 TRP B C 1
ATOM 2467 O O . TRP B 1 124 ? 16.781 3.508 -4.902 1 91.44 124 TRP B O 1
ATOM 2477 N N . LEU B 1 125 ? 14.852 3.506 -5.973 1 93.19 125 LEU B N 1
ATOM 2478 C CA . LEU B 1 125 ? 14.828 4.961 -6.09 1 93.19 125 LEU B CA 1
ATOM 2479 C C . LEU B 1 125 ? 14.758 5.613 -4.715 1 93.19 125 LEU B C 1
ATOM 2481 O O . LEU B 1 125 ? 15.43 6.613 -4.461 1 93.19 125 LEU B O 1
ATOM 2485 N N . ARG B 1 126 ? 14 5.059 -3.842 1 94.94 126 ARG B N 1
ATOM 2486 C CA . ARG B 1 126 ? 13.906 5.605 -2.492 1 94.94 126 ARG B CA 1
ATOM 2487 C C . ARG B 1 126 ? 15.242 5.492 -1.762 1 94.94 126 ARG B C 1
ATOM 2489 O O . ARG B 1 126 ? 15.633 6.406 -1.035 1 94.94 126 ARG B O 1
ATOM 2496 N N . PHE B 1 127 ? 15.922 4.395 -1.982 1 93.94 127 PHE B N 1
ATOM 2497 C CA . PHE B 1 127 ? 17.234 4.199 -1.383 1 93.94 127 PHE B CA 1
ATOM 2498 C C . PHE B 1 127 ? 18.203 5.297 -1.823 1 93.94 127 PHE B C 1
ATOM 2500 O O . PHE B 1 127 ? 18.875 5.906 -0.991 1 93.94 127 PHE B O 1
ATOM 2507 N N . ILE B 1 128 ? 18.188 5.57 -3.104 1 92.25 128 ILE B N 1
ATOM 2508 C CA . ILE B 1 128 ? 19.094 6.582 -3.654 1 92.25 128 ILE B CA 1
ATOM 2509 C C . ILE B 1 128 ? 18.734 7.949 -3.072 1 92.25 128 ILE B C 1
ATOM 2511 O O . ILE B 1 128 ? 19.625 8.711 -2.684 1 92.25 128 ILE B O 1
ATOM 2515 N N . ARG B 1 129 ? 17.531 8.211 -2.941 1 91.81 129 ARG B N 1
ATOM 2516 C CA . ARG B 1 129 ? 17.062 9.5 -2.461 1 91.81 129 ARG B CA 1
ATOM 2517 C C . ARG B 1 129 ? 17.406 9.703 -0.991 1 91.81 129 ARG B C 1
ATOM 2519 O O . ARG B 1 129 ? 17.781 10.805 -0.577 1 91.81 129 ARG B O 1
ATOM 2526 N N . THR B 1 130 ? 17.312 8.656 -0.207 1 90.19 130 THR B N 1
ATOM 2527 C CA . THR B 1 130 ? 17.547 8.766 1.229 1 90.19 130 THR B CA 1
ATOM 2528 C C . THR B 1 130 ? 19.031 8.75 1.543 1 90.19 130 THR B C 1
ATOM 2530 O O . THR B 1 130 ? 19.469 9.305 2.555 1 90.19 130 THR B O 1
ATOM 2533 N N . SER B 1 131 ? 19.75 8.062 0.739 1 84.5 131 SER B N 1
ATOM 2534 C CA . SER B 1 131 ? 21.203 8.008 0.919 1 84.5 131 SER B CA 1
ATOM 2535 C C . SER B 1 131 ? 21.844 9.359 0.622 1 84.5 131 SER B C 1
ATOM 2537 O O . SER B 1 131 ? 22.828 9.734 1.261 1 84.5 131 SER B O 1
ATOM 2539 N N . LEU B 1 132 ? 21.328 10.039 -0.253 1 70.25 132 LEU B N 1
ATOM 2540 C CA . LEU B 1 132 ? 21.859 11.344 -0.617 1 70.25 132 LEU B CA 1
ATOM 2541 C C . LEU B 1 132 ? 21.578 12.367 0.479 1 70.25 132 LEU B C 1
ATOM 2543 O O . LEU B 1 132 ? 22.359 13.297 0.686 1 70.25 132 LEU B O 1
ATOM 2547 N N . ARG B 1 133 ? 20.547 12.18 1.143 1 64.31 133 ARG B N 1
ATOM 2548 C CA . ARG B 1 133 ? 20.203 13.094 2.227 1 64.31 133 ARG B CA 1
ATOM 2549 C C . ARG B 1 133 ? 21.125 12.898 3.424 1 64.31 133 ARG B C 1
ATOM 2551 O O . ARG B 1 133 ? 21.453 13.859 4.125 1 64.31 133 ARG B O 1
ATOM 2558 N N . LYS B 1 134 ? 21.375 11.555 3.785 1 57.91 134 LYS B N 1
ATOM 2559 C CA . LYS B 1 134 ? 22.25 11.266 4.914 1 57.91 134 LYS B CA 1
ATOM 2560 C C . LYS B 1 134 ? 23.688 11.711 4.625 1 57.91 134 LYS B C 1
ATOM 2562 O O . LYS B 1 134 ? 24.547 11.656 5.504 1 57.91 134 LYS B O 1
ATOM 2567 N N . ARG B 1 135 ? 24.094 12.125 3.336 1 47.53 135 ARG B N 1
ATOM 2568 C CA . ARG B 1 135 ? 25.5 12.422 3.092 1 47.53 135 ARG B CA 1
ATOM 2569 C C . ARG B 1 135 ? 26.062 13.328 4.18 1 47.53 135 ARG B C 1
ATOM 2571 O O . ARG B 1 135 ? 27.281 13.492 4.289 1 47.53 135 ARG B O 1
ATOM 2578 N N . GLU B 1 136 ? 25.203 14.203 4.648 1 40.66 136 GLU B N 1
ATOM 2579 C CA . GLU B 1 136 ? 26.016 14.984 5.574 1 40.66 136 GLU B CA 1
ATOM 2580 C C . GLU B 1 136 ? 26.359 14.172 6.82 1 40.66 136 GLU B C 1
ATOM 2582 O O . GLU B 1 136 ? 25.562 14.109 7.766 1 40.66 136 GLU B O 1
ATOM 2587 N N . GLY B 1 137 ? 27.406 13.281 6.785 1 44.69 137 GLY B N 1
ATOM 2588 C CA . GLY B 1 137 ? 28.188 12.57 7.789 1 44.69 137 GLY B CA 1
ATOM 2589 C C . GLY B 1 137 ? 27.75 11.133 7.98 1 44.69 137 GLY B C 1
ATOM 2590 O O . GLY B 1 137 ? 28.344 10.398 8.773 1 44.69 137 GLY B O 1
ATOM 2591 N N . PHE B 1 138 ? 26.375 10.828 7.832 1 47.22 138 PHE B N 1
ATOM 2592 C CA . PHE B 1 138 ? 26 9.5 8.297 1 47.22 138 PHE B CA 1
ATOM 2593 C C . PHE B 1 138 ? 26.172 8.469 7.191 1 47.22 138 PHE B C 1
ATOM 2595 O O . PHE B 1 138 ? 26.016 8.781 6.008 1 47.22 138 PHE B O 1
ATOM 2602 N N . ASP B 1 139 ? 27.031 7.48 7.465 1 51.81 139 ASP B N 1
ATOM 2603 C CA . ASP B 1 139 ? 27.344 6.262 6.727 1 51.81 139 ASP B CA 1
ATOM 2604 C C . ASP B 1 139 ? 26.156 5.797 5.895 1 51.81 139 ASP B C 1
ATOM 2606 O O . ASP B 1 139 ? 25.031 5.684 6.41 1 51.81 139 ASP B O 1
ATOM 2610 N N . ARG B 1 140 ? 26.203 6.09 4.523 1 60.31 140 ARG B N 1
ATOM 2611 C CA . ARG B 1 140 ? 25.266 5.488 3.588 1 60.31 140 ARG B CA 1
ATOM 2612 C C . ARG B 1 140 ? 24.969 4.039 3.965 1 60.31 140 ARG B C 1
ATOM 2614 O O . ARG B 1 140 ? 25.875 3.207 4.012 1 60.31 140 ARG B O 1
ATOM 2621 N N . GLY B 1 141 ? 24.016 3.811 4.816 1 75.12 141 GLY B N 1
ATOM 2622 C CA . GLY B 1 141 ? 23.75 2.402 5.078 1 75.12 141 GLY B CA 1
ATOM 2623 C C . GLY B 1 141 ? 23.641 1.572 3.814 1 75.12 141 GLY B C 1
ATOM 2624 O O . GLY B 1 141 ? 23.578 2.117 2.711 1 75.12 141 GLY B O 1
ATOM 2625 N N . SER B 1 142 ? 23.891 0.342 3.725 1 88.94 142 SER B N 1
ATOM 2626 C CA . SER B 1 142 ? 23.766 -0.607 2.625 1 88.94 142 SER B CA 1
ATOM 2627 C C . SER B 1 142 ? 22.297 -0.743 2.188 1 88.94 142 SER B C 1
ATOM 2629 O O . SER B 1 142 ? 21.391 -0.372 2.93 1 88.94 142 SER B O 1
ATOM 2631 N N . TYR B 1 143 ? 22.156 -1.008 0.931 1 91 143 TYR B N 1
ATOM 2632 C CA . TYR B 1 143 ? 20.812 -1.283 0.421 1 91 143 TYR B CA 1
ATOM 2633 C C . TYR B 1 143 ? 20.094 -2.303 1.297 1 91 143 TYR B C 1
ATOM 2635 O O . TYR B 1 143 ? 18.891 -2.186 1.538 1 91 143 TYR B O 1
ATOM 2643 N N . GLU B 1 144 ? 20.844 -3.209 1.8 1 92.12 144 GLU B N 1
ATOM 2644 C CA . GLU B 1 144 ? 20.281 -4.223 2.688 1 92.12 144 GLU B CA 1
ATOM 2645 C C . GLU B 1 144 ? 19.766 -3.598 3.977 1 92.12 144 GLU B C 1
ATOM 2647 O O . GLU B 1 144 ? 18.688 -3.98 4.469 1 92.12 144 GLU B O 1
ATOM 2652 N N . GLU B 1 145 ? 20.516 -2.727 4.457 1 91.31 145 GLU B N 1
ATOM 2653 C CA . GLU B 1 145 ? 20.078 -2.023 5.66 1 91.31 145 GLU B CA 1
ATOM 2654 C C . GLU B 1 145 ? 18.828 -1.2 5.395 1 91.31 145 GLU B C 1
ATOM 2656 O O . GLU B 1 145 ? 17.906 -1.168 6.219 1 91.31 145 GLU B O 1
ATOM 2661 N N . PHE B 1 146 ? 18.797 -0.557 4.227 1 92.38 146 PHE B N 1
ATOM 2662 C CA . PHE B 1 146 ? 17.625 0.208 3.812 1 92.38 146 PHE B CA 1
ATOM 2663 C C . PHE B 1 146 ? 16.391 -0.683 3.75 1 92.38 146 PHE B C 1
ATOM 2665 O O . PHE B 1 146 ? 15.32 -0.318 4.262 1 92.38 146 PHE B O 1
ATOM 2672 N N . LEU B 1 147 ? 16.531 -1.868 3.182 1 92.75 147 LEU B N 1
ATOM 2673 C CA . LEU B 1 147 ? 15.422 -2.799 3.039 1 92.75 147 LEU B CA 1
ATOM 2674 C C . LEU B 1 147 ? 14.922 -3.26 4.406 1 92.75 147 LEU B C 1
ATOM 2676 O O . LEU B 1 147 ? 13.719 -3.418 4.609 1 92.75 147 LEU B O 1
ATOM 2680 N N . ARG B 1 148 ? 15.82 -3.469 5.277 1 92.88 148 ARG B N 1
ATOM 2681 C CA . ARG B 1 148 ? 15.461 -3.881 6.629 1 92.88 148 ARG B CA 1
ATOM 2682 C C . ARG B 1 148 ? 14.664 -2.791 7.34 1 92.88 148 ARG B C 1
ATOM 2684 O O . ARG B 1 148 ? 13.641 -3.068 7.961 1 92.88 148 ARG B O 1
ATOM 2691 N N . GLU B 1 149 ? 15.133 -1.611 7.203 1 90.12 149 GLU B N 1
ATOM 2692 C CA . GLU B 1 149 ? 14.453 -0.482 7.832 1 90.12 149 GLU B CA 1
ATOM 2693 C C . GLU B 1 149 ? 13.078 -0.25 7.207 1 90.12 149 GLU B C 1
ATOM 2695 O O . GLU B 1 149 ? 12.125 0.069 7.91 1 90.12 149 GLU B O 1
ATOM 2700 N N . ASP B 1 150 ? 13.055 -0.37 5.938 1 92.88 150 ASP B N 1
ATOM 2701 C CA . ASP B 1 150 ? 11.812 -0.24 5.184 1 92.88 150 ASP B CA 1
ATOM 2702 C C . ASP B 1 150 ? 10.766 -1.241 5.668 1 92.88 150 ASP B C 1
ATOM 2704 O O . ASP B 1 150 ? 9.625 -0.868 5.957 1 92.88 150 ASP B O 1
ATOM 2708 N N . ARG B 1 151 ? 11.188 -2.398 5.812 1 93.88 151 ARG B N 1
ATOM 2709 C CA . ARG B 1 151 ? 10.312 -3.465 6.297 1 93.88 151 ARG B CA 1
ATOM 2710 C C . ARG B 1 151 ? 9.859 -3.199 7.727 1 93.88 151 ARG B C 1
ATOM 2712 O O . ARG B 1 151 ? 8.695 -3.402 8.062 1 93.88 151 ARG B O 1
ATOM 2719 N N . GLU B 1 152 ? 10.758 -2.846 8.508 1 91.88 152 GLU B N 1
ATOM 2720 C CA . GLU B 1 152 ? 10.438 -2.551 9.898 1 91.88 152 GLU B CA 1
ATOM 2721 C C . GLU B 1 152 ? 9.391 -1.448 10.008 1 91.88 152 GLU B C 1
ATOM 2723 O O . GLU B 1 152 ? 8.477 -1.53 10.836 1 91.88 152 GLU B O 1
ATOM 2728 N N . GLU B 1 153 ? 9.547 -0.463 9.18 1 91 153 GLU B N 1
ATOM 2729 C CA . GLU B 1 153 ? 8.578 0.631 9.164 1 91 153 GLU B CA 1
ATOM 2730 C C . GLU B 1 153 ? 7.188 0.129 8.805 1 91 153 GLU B C 1
ATOM 2732 O O . GLU B 1 153 ? 6.203 0.482 9.461 1 91 153 GLU B O 1
ATOM 2737 N N . ILE B 1 154 ? 7.105 -0.653 7.82 1 94.81 154 ILE B N 1
ATOM 2738 C CA . ILE B 1 154 ? 5.848 -1.193 7.32 1 94.81 154 ILE B CA 1
ATOM 2739 C C . ILE B 1 154 ? 5.188 -2.045 8.398 1 94.81 154 ILE B C 1
ATOM 2741 O O . ILE B 1 154 ? 4.012 -1.852 8.727 1 94.81 154 ILE B O 1
ATOM 2745 N N . GLU B 1 155 ? 5.961 -2.881 9.016 1 91.75 155 GLU B N 1
ATOM 2746 C CA . GLU B 1 155 ? 5.422 -3.85 9.961 1 91.75 155 GLU B CA 1
ATOM 2747 C C . GLU B 1 155 ? 5.043 -3.182 11.281 1 91.75 155 GLU B C 1
ATOM 2749 O O . GLU B 1 155 ? 4.066 -3.57 11.922 1 91.75 155 GLU B O 1
ATOM 2754 N N . THR B 1 156 ? 5.82 -2.227 11.703 1 91 156 THR B N 1
ATOM 2755 C CA . THR B 1 156 ? 5.598 -1.571 12.984 1 91 156 THR B CA 1
ATOM 2756 C C . THR B 1 156 ? 4.277 -0.808 12.984 1 91 156 THR B C 1
ATOM 2758 O O . THR B 1 156 ? 3.488 -0.917 13.922 1 91 156 THR B O 1
ATOM 2761 N N . PHE B 1 157 ? 3.99 -0.143 11.891 1 90.38 157 PHE B N 1
ATOM 2762 C CA . PHE B 1 157 ? 2.848 0.763 11.898 1 90.38 157 PHE B CA 1
ATOM 2763 C C . PHE B 1 157 ? 1.738 0.24 10.992 1 90.38 157 PHE B C 1
ATOM 2765 O O . PHE B 1 157 ? 0.657 0.828 10.922 1 90.38 157 PHE B O 1
ATOM 2772 N N . HIS B 1 158 ? 2.018 -0.794 10.336 1 91.94 158 HIS B N 1
ATOM 2773 C CA . HIS B 1 158 ? 1.129 -1.257 9.281 1 91.94 158 HIS B CA 1
ATOM 2774 C C . HIS B 1 158 ? 0.83 -0.141 8.281 1 91.94 158 HIS B C 1
ATOM 2776 O O . HIS B 1 158 ? -0.329 0.084 7.926 1 91.94 158 HIS B O 1
ATOM 2782 N N . LEU B 1 159 ? 1.887 0.481 7.965 1 94.81 159 LEU B N 1
ATOM 2783 C CA . LEU B 1 159 ? 1.829 1.645 7.09 1 94.81 159 LEU B CA 1
ATOM 2784 C C . LEU B 1 159 ? 1.258 1.27 5.727 1 94.81 159 LEU B C 1
ATOM 2786 O O . LEU B 1 159 ? 0.577 2.076 5.09 1 94.81 159 LEU B O 1
ATOM 2790 N N . GLY B 1 160 ? 1.532 0.116 5.316 1 95.94 160 GLY B N 1
ATOM 2791 C CA . GLY B 1 160 ? 1.006 -0.365 4.047 1 95.94 160 GLY B CA 1
ATOM 2792 C C . GLY B 1 160 ? -0.509 -0.334 3.98 1 95.94 160 GLY B C 1
ATOM 2793 O O . GLY B 1 160 ? -1.083 -0.053 2.926 1 95.94 160 GLY B O 1
ATOM 2794 N N . ASP B 1 161 ? -1.073 -0.61 5.109 1 95.81 161 ASP B N 1
ATOM 2795 C CA . ASP B 1 161 ? -2.531 -0.591 5.148 1 95.81 161 ASP B CA 1
ATOM 2796 C C . ASP B 1 161 ? -3.07 0.817 4.91 1 95.81 161 ASP B C 1
ATOM 2798 O O . ASP B 1 161 ? -4.094 0.993 4.246 1 95.81 161 ASP B O 1
ATOM 2802 N N . ALA B 1 162 ? -2.389 1.746 5.457 1 96.5 162 ALA B N 1
ATOM 2803 C CA . ALA B 1 162 ? -2.768 3.131 5.188 1 96.5 162 ALA B CA 1
ATOM 2804 C C . ALA B 1 162 ? -2.578 3.475 3.713 1 96.5 162 ALA B C 1
ATOM 2806 O O . ALA B 1 162 ? -3.418 4.148 3.113 1 96.5 162 ALA B O 1
ATOM 2807 N N . LEU B 1 163 ? -1.503 2.988 3.166 1 96.56 163 LEU B N 1
ATOM 2808 C CA . LEU B 1 163 ? -1.229 3.197 1.749 1 96.56 163 LEU B CA 1
ATOM 2809 C C . LEU B 1 163 ? -2.344 2.617 0.888 1 96.56 163 LEU B C 1
ATOM 2811 O O . LEU B 1 163 ? -2.877 3.301 0.011 1 96.56 163 LEU B O 1
ATOM 2815 N N . ALA B 1 164 ? -2.732 1.446 1.195 1 95.19 164 ALA B N 1
ATOM 2816 C CA . ALA B 1 164 ? -3.756 0.745 0.422 1 95.19 164 ALA B CA 1
ATOM 2817 C C . ALA B 1 164 ? -5.117 1.414 0.58 1 95.19 164 ALA B C 1
ATOM 2819 O O . ALA B 1 164 ? -5.941 1.381 -0.336 1 95.19 164 ALA B O 1
ATOM 2820 N N . TYR B 1 165 ? -5.293 2.021 1.686 1 95.12 165 TYR B N 1
ATOM 2821 C CA . TYR B 1 165 ? -6.594 2.58 2.037 1 95.12 165 TYR B CA 1
ATOM 2822 C C . TYR B 1 165 ? -6.742 3.996 1.492 1 95.12 165 TYR B C 1
ATOM 2824 O O . TYR B 1 165 ? -7.809 4.602 1.609 1 95.12 165 TYR B O 1
ATOM 2832 N N . ALA B 1 166 ? -5.77 4.539 0.861 1 95.81 166 ALA B N 1
ATOM 2833 C CA . ALA B 1 166 ? -5.777 5.91 0.358 1 95.81 166 ALA B CA 1
ATOM 2834 C C . ALA B 1 166 ? -6.836 6.09 -0.727 1 95.81 166 ALA B C 1
ATOM 2836 O O . ALA B 1 166 ? -7.277 5.113 -1.34 1 95.81 166 ALA B O 1
ATOM 2837 N N . ASP B 1 167 ? -7.242 7.324 -0.922 1 92.69 167 ASP B N 1
ATOM 2838 C CA . ASP B 1 167 ? -8.234 7.645 -1.944 1 92.69 167 ASP B CA 1
ATOM 2839 C C . ASP B 1 167 ? -7.609 7.637 -3.338 1 92.69 167 ASP B C 1
ATOM 2841 O O . ASP B 1 167 ? -8.266 7.285 -4.316 1 92.69 167 ASP B O 1
ATOM 2845 N N . HIS B 1 168 ? -6.379 8.117 -3.381 1 93.5 168 HIS B N 1
ATOM 2846 C CA . HIS B 1 168 ? -5.648 8.219 -4.641 1 93.5 168 HIS B CA 1
ATOM 2847 C C . HIS B 1 168 ? -4.211 7.738 -4.48 1 93.5 168 HIS B C 1
ATOM 2849 O O . HIS B 1 168 ? -3.67 7.73 -3.373 1 93.5 168 HIS B O 1
ATOM 2855 N N . PHE B 1 169 ? -3.658 7.391 -5.637 1 96.62 169 PHE B N 1
ATOM 2856 C CA . PHE B 1 169 ? -2.285 6.906 -5.684 1 96.62 169 PHE B CA 1
ATOM 2857 C C . PHE B 1 169 ? -1.463 7.707 -6.688 1 96.62 169 PHE B C 1
ATOM 2859 O O . PHE B 1 169 ? -1.938 8.016 -7.785 1 96.62 169 PHE B O 1
ATOM 2866 N N . LEU B 1 170 ? -0.285 8.086 -6.281 1 96.5 170 LEU B N 1
ATOM 2867 C CA . LEU B 1 170 ? 0.657 8.766 -7.16 1 96.5 170 LEU B CA 1
ATOM 2868 C C . LEU B 1 170 ? 2 8.047 -7.184 1 96.5 170 LEU B C 1
ATOM 2870 O O . LEU B 1 170 ? 2.562 7.742 -6.129 1 96.5 170 LEU B O 1
ATOM 2874 N N . LEU B 1 171 ? 2.428 7.73 -8.344 1 96.06 171 LEU B N 1
ATOM 2875 C CA . LEU B 1 171 ? 3.76 7.156 -8.5 1 96.06 171 LEU B CA 1
ATOM 2876 C C . LEU B 1 171 ? 4.801 8.242 -8.727 1 96.06 171 LEU B C 1
ATOM 2878 O O . LEU B 1 171 ? 4.633 9.094 -9.602 1 96.06 171 LEU B O 1
ATOM 2882 N N . ASN B 1 172 ? 5.84 8.234 -7.914 1 96.81 172 ASN B N 1
ATOM 2883 C CA . ASN B 1 172 ? 6.922 9.203 -8.031 1 96.81 172 ASN B CA 1
ATOM 2884 C C . ASN B 1 172 ? 8.211 8.555 -8.539 1 96.81 172 ASN B C 1
ATOM 2886 O O . ASN B 1 172 ? 9.266 8.695 -7.914 1 96.81 172 ASN B O 1
ATOM 2890 N N . ASP B 1 173 ? 8.172 7.926 -9.695 1 93.94 173 ASP B N 1
ATOM 2891 C CA . ASP B 1 173 ? 9.344 7.25 -10.258 1 93.94 173 ASP B CA 1
ATOM 2892 C C . ASP B 1 173 ? 9.836 7.961 -11.516 1 93.94 173 ASP B C 1
ATOM 2894 O O . ASP B 1 173 ? 10.828 7.543 -12.117 1 93.94 173 ASP B O 1
ATOM 2898 N N . GLY B 1 174 ? 9.141 9 -11.93 1 91.81 174 GLY B N 1
ATOM 2899 C CA . GLY B 1 174 ? 9.508 9.727 -13.141 1 91.81 174 GLY B CA 1
ATOM 2900 C C . GLY B 1 174 ? 9.984 11.141 -12.867 1 91.81 174 GLY B C 1
ATOM 2901 O O . GLY B 1 174 ? 10.766 11.367 -11.938 1 91.81 174 GLY B O 1
ATOM 2902 N N . CYS B 1 175 ? 9.461 12.023 -13.68 1 94.38 175 CYS B N 1
ATOM 2903 C CA . CYS B 1 175 ? 9.828 13.43 -13.578 1 94.38 175 CYS B CA 1
ATOM 2904 C C . CYS B 1 175 ? 9.125 14.102 -12.406 1 94.38 175 CYS B C 1
ATOM 2906 O O . CYS B 1 175 ? 7.914 13.961 -12.242 1 94.38 175 CYS B O 1
ATOM 2908 N N . LEU B 1 176 ? 9.969 14.852 -11.648 1 95.44 176 LEU B N 1
ATOM 2909 C CA . LEU B 1 176 ? 9.453 15.5 -10.453 1 95.44 176 LEU B CA 1
ATOM 2910 C C . LEU B 1 176 ? 8.352 16.5 -10.805 1 95.44 176 LEU B C 1
ATOM 2912 O O . LEU B 1 176 ? 7.344 16.594 -10.102 1 95.44 176 LEU B O 1
ATOM 2916 N N . GLU B 1 177 ? 8.547 17.203 -11.914 1 96.62 177 GLU B N 1
ATOM 2917 C CA . GLU B 1 177 ? 7.57 18.203 -12.32 1 96.62 177 GLU B CA 1
ATOM 2918 C C . GLU B 1 177 ? 6.234 17.547 -12.68 1 96.62 177 GLU B C 1
ATOM 2920 O O . GLU B 1 177 ? 5.172 18.078 -12.336 1 96.62 177 GLU B O 1
ATOM 2925 N N . GLU B 1 178 ? 6.27 16.469 -13.312 1 95.88 178 GLU B N 1
ATOM 2926 C CA . GLU B 1 178 ? 5.055 15.734 -13.641 1 95.88 178 GLU B CA 1
ATOM 2927 C C . GLU B 1 178 ? 4.355 15.227 -12.383 1 95.88 178 GLU B C 1
ATOM 2929 O O . GLU B 1 178 ? 3.129 15.281 -12.281 1 95.88 178 GLU B O 1
ATOM 2934 N N . PHE B 1 179 ? 5.156 14.773 -11.523 1 96.81 179 PHE B N 1
ATOM 2935 C CA . PHE B 1 179 ? 4.645 14.312 -10.234 1 96.81 179 PHE B CA 1
ATOM 2936 C C . PHE B 1 179 ? 3.885 15.43 -9.523 1 96.81 179 PHE B C 1
ATOM 2938 O O . PHE B 1 179 ? 2.758 15.227 -9.07 1 96.81 179 PHE B O 1
ATOM 2945 N N . LYS B 1 180 ? 4.477 16.609 -9.477 1 97.62 180 LYS B N 1
ATOM 2946 C CA . LYS B 1 180 ? 3.867 17.75 -8.82 1 97.62 180 LYS B CA 1
ATOM 2947 C C . LYS B 1 180 ? 2.572 18.172 -9.516 1 97.62 180 LYS B C 1
ATOM 2949 O O . LYS B 1 180 ? 1.578 18.484 -8.852 1 97.62 180 LYS B O 1
ATOM 2954 N N . TRP B 1 181 ? 2.602 18.078 -10.789 1 96.44 181 TRP B N 1
ATOM 2955 C CA . TRP B 1 181 ? 1.424 18.469 -11.555 1 96.44 181 TRP B CA 1
ATOM 2956 C C . TRP B 1 181 ? 0.264 17.516 -11.289 1 96.44 181 TRP B C 1
ATOM 2958 O O . TRP B 1 181 ? -0.872 17.953 -11.086 1 96.44 181 TRP B O 1
ATOM 2968 N N . LYS B 1 182 ? 0.555 16.266 -11.281 1 95.31 182 LYS B N 1
ATOM 2969 C CA . LYS B 1 182 ? -0.48 15.273 -11 1 95.31 182 LYS B CA 1
ATOM 2970 C C . LYS B 1 182 ? -1.05 15.453 -9.594 1 95.31 182 LYS B C 1
ATOM 2972 O O . LYS B 1 182 ? -2.26 15.344 -9.391 1 95.31 182 LYS B O 1
ATOM 2977 N N . LEU B 1 183 ? -0.175 15.742 -8.688 1 97.06 183 LEU B N 1
ATOM 2978 C CA . LEU B 1 183 ? -0.591 15.984 -7.309 1 97.06 183 LEU B CA 1
ATOM 2979 C C . LEU B 1 183 ? -1.557 17.156 -7.227 1 97.06 183 LEU B C 1
ATOM 2981 O O . LEU B 1 183 ? -2.629 17.047 -6.629 1 97.06 183 LEU B O 1
ATOM 2985 N N . LEU B 1 184 ? -1.157 18.281 -7.871 1 96.69 184 LEU B N 1
ATOM 2986 C CA . LEU B 1 184 ? -1.964 19.484 -7.824 1 96.69 184 LEU B CA 1
ATOM 2987 C C . LEU B 1 184 ? -3.314 19.266 -8.5 1 96.69 184 LEU B C 1
ATOM 2989 O O . LEU B 1 184 ? -4.34 19.75 -8.008 1 96.69 184 LEU B O 1
ATOM 2993 N N . SER B 1 185 ? -3.283 18.453 -9.547 1 94.75 185 SER B N 1
ATOM 2994 C CA . SER B 1 185 ? -4.52 18.156 -10.258 1 94.75 185 SER B CA 1
ATOM 2995 C C . SER B 1 185 ? -5.465 17.328 -9.391 1 94.75 185 SER B C 1
ATOM 2997 O O . SER B 1 185 ? -6.676 17.547 -9.398 1 94.75 185 SER B O 1
ATOM 2999 N N . LEU B 1 186 ? -4.969 16.453 -8.617 1 92.19 186 LEU B N 1
ATOM 3000 C CA . LEU B 1 186 ? -5.766 15.594 -7.75 1 92.19 186 LEU B CA 1
ATOM 3001 C C . LEU B 1 186 ? -6.422 16.391 -6.633 1 92.19 186 LEU B C 1
ATOM 3003 O O . LEU B 1 186 ? -7.566 16.141 -6.262 1 92.19 186 LEU B O 1
ATOM 3007 N N . VAL B 1 187 ? -5.719 17.328 -6.141 1 94.62 187 VAL B N 1
ATOM 3008 C CA . VAL B 1 187 ? -6.168 18.078 -4.969 1 94.62 187 VAL B CA 1
ATOM 3009 C C . VAL B 1 187 ? -7.184 19.141 -5.387 1 94.62 187 VAL B C 1
ATOM 3011 O O . VAL B 1 187 ? -8.133 19.422 -4.648 1 94.62 187 VAL B O 1
ATOM 3014 N N . THR B 1 188 ? -7.031 19.734 -6.613 1 92.38 188 THR B N 1
ATOM 3015 C CA . THR B 1 188 ? -7.891 20.828 -7.051 1 92.38 188 THR B CA 1
ATOM 3016 C C . THR B 1 188 ? -9.094 20.297 -7.82 1 92.38 188 THR B C 1
ATOM 3018 O O . THR B 1 188 ? -10.055 21.031 -8.078 1 92.38 188 THR B O 1
ATOM 3021 N N . GLY B 1 189 ? -9.023 19.031 -8.289 1 80.12 189 GLY B N 1
ATOM 3022 C CA . GLY B 1 189 ? -10.094 18.484 -9.102 1 80.12 189 GLY B CA 1
ATOM 3023 C C . GLY B 1 189 ? -11.211 17.875 -8.273 1 80.12 189 GLY B C 1
ATOM 3024 O O . GLY B 1 189 ? -11.039 17.641 -7.074 1 80.12 189 GLY B O 1
#

Secondary structure (DSSP, 8-state):
-----SS-SEEEEE--TTSSHHHHHHHHHHHH-PEEEEHHHHHHHHHHHTT----HHHHHHHHHHHHHHH-TTHHHHHHHHHHHHSPSS--EEEEEE-SHHHHHHHHHHHGGGEEEEEEE--HHHHHHHHHHHHTTTS----HHHHHHHHHHHHHHHTHHHHHHT-SEEEE-SS-HHHHHHHHHHHHH-/-----SS-SEEEEE--TTSSHHHHHHHHHHHH-PEEEEHHHHHHHHHHHTT----HHHHHHHHHHHHHHH-TTHHHHHHHHHHHHSPSS--EEEEEE-SHHHHHHHHHHHGGGEEEEEEE--HHHHHHHHHHHTTTTS----HHHHHHHHHHHHHHHTHHHHHHH-SEEEE-SS-HHHHHHHHHHHHH-

Organism: Korarchaeum cryptofilum (strain OPF8) (NCBI:txid374847)

InterPro domains:
  IPR027417 P-loop containing nucleoside triphosphate hydrolase [G3DSA:3.40.50.300] (10-188)
  IPR027417 P-loop containing nucleoside triphosphate hydrolase [SSF52540] (7-163)

Solvent-accessible surface area (backbone atoms only — not comparable to full-atom values): 20067 Å² total; per-residue (Å²): 134,86,71,62,52,79,33,56,24,35,36,36,32,25,53,58,87,49,21,46,62,68,59,51,49,48,48,40,28,73,77,67,61,31,44,80,44,49,51,65,58,59,44,48,55,52,39,49,73,70,68,45,73,93,42,75,65,48,46,49,52,50,52,51,49,47,26,71,76,62,34,80,30,42,67,46,52,54,51,50,52,55,56,67,71,48,69,82,56,66,30,35,32,38,40,58,54,45,27,51,54,29,55,48,54,48,34,72,74,52,41,87,38,48,46,35,38,16,36,38,46,38,59,68,60,15,49,56,52,46,38,61,65,37,55,80,82,46,76,66,68,48,73,66,54,51,52,50,51,51,46,49,51,30,66,72,49,37,28,12,34,26,40,64,66,30,58,37,80,44,72,51,78,71,57,66,68,59,40,49,50,53,50,52,48,61,42,54,98,134,85,72,62,53,79,33,56,25,34,35,39,34,24,52,57,86,50,19,46,63,66,58,50,49,48,47,40,28,72,76,67,64,31,44,78,43,48,52,64,59,59,43,49,54,51,38,50,72,71,71,45,73,93,42,76,65,47,46,51,50,51,53,52,47,46,25,71,74,64,35,81,31,41,66,44,53,54,51,50,53,55,55,69,72,48,70,82,57,67,29,35,32,37,41,58,54,45,27,49,56,28,54,48,53,49,34,70,74,52,41,88,38,47,46,36,39,16,34,38,47,40,59,66,60,17,50,55,52,48,42,61,65,37,55,81,79,46,77,66,67,49,72,67,53,51,52,51,50,52,49,50,51,28,66,74,50,38,28,12,34,27,40,64,67,29,58,38,79,43,70,52,77,71,57,67,67,58,42,51,49,53,51,52,47,62,42,53,98

pLDDT: mean 91.22, std 11.51, range [31.66, 98.69]

Radius of gyration: 21.58 Å; Cα contacts (8 Å, |Δi|>4): 623; chains: 2; bounding box: 56×68×54 Å

Sequence (378 aa):
MGSGCLGKPIVLIVGLPGSGKDEASKALEEALGYKIIRMSDLLIEEVERRGLRKTRESLRSVGIELRRERGASVIAKLAIETIKRSPPPRCYVVNGIRNIEEIDEFKKEFGEDVITIAILSSKWLRFIRTSLRKREGFDRGSYEEFLREDREEIETFHLGDALAYADHFLLNDGCLEEFKWKLLSLVTGMGSGCLGKPIVLIVGLPGSGKDEASKALEEALGYKIIRMSDLLIEEVERRGLRKTRESLRSVGIELRRERGASVIAKLAIETIKRSPPPRCYVVNGIRNIEEIDEFKKEFGEDVITIAILSSKWLRFIRTSLRKREGFDRGSYEEFLREDREEIETFHLGDALAYADHFLLNDGCLEEFKWKLLSLVTG

Foldseek 3Di:
DFPAFLFQQEEEEAEDALLCLVVLQVLCCVVGNAAEAELLVLLVVVCVVVVHDDDPVSSVVSLLVCCVVPNLQRSLVVVVVVQVPDDPPRRHYYGYDQAVVNVVVCCVVPNPSYAYEYGDEDLVSSLVRVLVVCVPPDDSDDSVVSVVVRVCSCVSNVSVNVNVVGPYYAYDHDDSVVSSVVSVVVGND/DFPAFLFQQEEEEAEDALLCLVVLQVLCCVVGNAAEAELLVLLVVVCVVVVHDDDPVSSVVSLLVCCVVPNLQRSLVVVVVVQVVDDPPRRHYYGDDQAVVNVVVCCVVPNPSYAYEYGDEDLVSSLVRVLVVCVVPDDSDDSVVSVVVRVCSCVSNVSVNVNVVGPYYAYDHDDSVVSSVVSVVVGND